Protein AF-A0A956QM75-F1 (afdb_monomer)

Nearest PDB structures (foldseek):
  4tuf-assembly1_A  TM=9.154E-01  e=6.114E-07  Xanthomonas campestris pv. campestris str. ATCC 33913
  8fc0-assembly7_G  TM=8.824E-01  e=4.506E-07  metagenome
  3vvg-assembly2_B  TM=8.804E-01  e=1.624E-06  Pyrococcus horikoshii OT3
  4u5k-assembly1_A  TM=7.017E-01  e=1.003E-02  Acetivibrio thermocellus ATCC 27405

Secondary structure (DSSP, 8-state):
--S---GGGGSS-HHHHHHHHHIIIIIHHHHTTS---EE-----S---TTSHHHHHHHHHHHHHHHHT-EE--S-S-TT-TTT--SB-TTSS-B-HHHHHHHHHHHGGG-PPPP----PPPPP-----------PPPPEEEEETTEEEEEEEEEE-SS-EEEEEEEEE-SSS----S------TT------SSS---

pLDDT: mean 81.71, std 18.48, range [35.0, 98.19]

Radius of gyration: 22.93 Å; Cα contacts (8 Å, |Δi|>4): 229; chains: 1; bounding box: 58×47×50 Å

Mean predicted aligned error: 15.91 Å

Structure (mmCIF, N/CA/C/O backbone):
data_AF-A0A956QM75-F1
#
_entry.id   AF-A0A956QM75-F1
#
loop_
_atom_site.group_PDB
_atom_site.id
_atom_site.type_symbol
_atom_site.label_atom_id
_atom_site.label_alt_id
_atom_site.label_comp_id
_atom_site.label_asym_id
_atom_site.label_entity_id
_atom_site.label_seq_id
_atom_site.pdbx_PDB_ins_code
_atom_site.Cartn_x
_atom_site.Cartn_y
_atom_site.Cartn_z
_atom_site.occupancy
_atom_site.B_iso_or_equiv
_atom_site.auth_seq_id
_atom_site.auth_comp_id
_atom_site.auth_asym_id
_atom_site.auth_atom_id
_atom_site.pdbx_PDB_model_num
ATOM 1 N N . PRO A 1 1 ? 5.944 5.510 -10.423 1.00 58.88 1 PRO A N 1
ATOM 2 C CA . PRO A 1 1 ? 4.811 4.670 -9.935 1.00 58.88 1 PRO A CA 1
ATOM 3 C C . PRO A 1 1 ? 3.492 5.406 -10.220 1.00 58.88 1 PRO A C 1
ATOM 5 O O . PRO A 1 1 ? 3.531 6.625 -10.370 1.00 58.88 1 PRO A O 1
ATOM 8 N N . GLY A 1 2 ? 2.362 4.702 -10.331 1.00 66.38 2 GLY A N 1
ATOM 9 C CA . GLY A 1 2 ? 1.110 5.275 -10.843 1.00 66.38 2 GLY A CA 1
ATOM 10 C C . GLY A 1 2 ? 0.408 6.254 -9.900 1.00 66.38 2 GLY A C 1
ATOM 11 O O . GLY A 1 2 ? -0.313 7.122 -10.377 1.00 66.38 2 GLY A O 1
ATOM 12 N N . VAL A 1 3 ? 0.671 6.172 -8.590 1.00 78.94 3 VAL A N 1
ATOM 13 C CA . VAL A 1 3 ? 0.067 7.060 -7.576 1.00 78.94 3 VAL A CA 1
ATOM 14 C C . VAL A 1 3 ? 0.768 8.416 -7.495 1.00 78.94 3 VAL A C 1
ATOM 16 O O . VAL A 1 3 ? 0.142 9.463 -7.638 1.00 78.94 3 VAL A O 1
ATOM 19 N N . PHE A 1 4 ? 2.084 8.417 -7.265 1.00 83.81 4 PHE A N 1
ATOM 20 C CA . PHE A 1 4 ? 2.867 9.650 -7.208 1.00 83.81 4 PHE A CA 1
ATOM 21 C C . PHE A 1 4 ? 4.322 9.403 -7.586 1.00 83.81 4 PHE A C 1
ATOM 23 O O . PHE A 1 4 ? 5.012 8.597 -6.955 1.00 83.81 4 PHE A O 1
ATOM 30 N N . ASP A 1 5 ? 4.804 10.118 -8.599 1.00 88.31 5 ASP A N 1
ATOM 31 C CA . ASP A 1 5 ? 6.168 9.953 -9.079 1.00 88.31 5 ASP A CA 1
ATOM 32 C C . ASP A 1 5 ? 7.190 10.560 -8.109 1.00 88.31 5 ASP A C 1
ATOM 34 O O . ASP A 1 5 ? 7.172 11.753 -7.814 1.00 88.31 5 ASP A O 1
ATOM 38 N N . GLN A 1 6 ? 8.089 9.720 -7.602 1.00 90.25 6 GLN A N 1
ATOM 39 C CA . GLN A 1 6 ? 9.145 10.113 -6.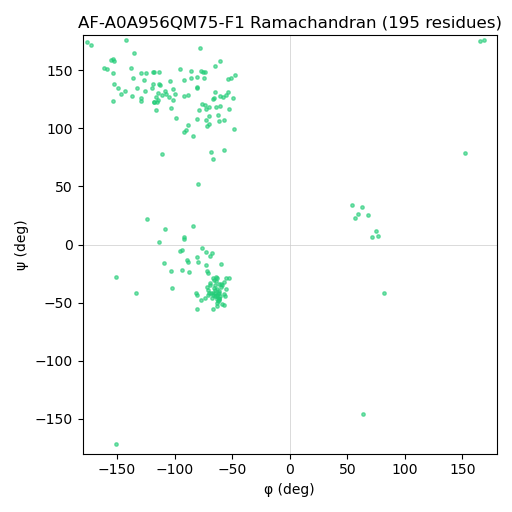669 1.00 90.25 6 GLN A CA 1
ATOM 40 C C . GLN A 1 6 ? 10.508 9.966 -7.335 1.00 90.25 6 GLN A C 1
ATOM 42 O O . GLN A 1 6 ? 10.739 9.053 -8.126 1.00 90.25 6 GLN A O 1
ATOM 47 N N . SER A 1 7 ? 11.458 10.814 -6.950 1.00 92.69 7 SER A N 1
ATOM 48 C CA . SER A 1 7 ? 12.797 10.832 -7.551 1.00 92.69 7 SER A CA 1
ATOM 49 C C . SER A 1 7 ? 13.531 9.489 -7.462 1.00 92.69 7 SER A C 1
ATOM 51 O O . SER A 1 7 ? 14.274 9.130 -8.372 1.00 92.69 7 SER A O 1
ATOM 53 N N . TRP A 1 8 ? 13.292 8.710 -6.404 1.00 89.50 8 TRP A N 1
ATOM 54 C CA . TRP A 1 8 ? 13.928 7.406 -6.198 1.00 89.50 8 TRP A CA 1
ATOM 55 C C . TRP A 1 8 ? 13.427 6.292 -7.126 1.00 89.50 8 TRP A C 1
ATOM 57 O O . TRP A 1 8 ? 14.010 5.216 -7.125 1.00 89.50 8 TRP A O 1
ATOM 67 N N . PHE A 1 9 ? 12.391 6.527 -7.936 1.00 92.19 9 PHE A N 1
ATOM 68 C CA . PHE A 1 9 ? 11.986 5.577 -8.978 1.00 92.19 9 PHE A CA 1
ATOM 69 C C . PHE A 1 9 ? 12.823 5.662 -10.255 1.00 92.19 9 PHE A C 1
ATOM 71 O O . PHE A 1 9 ? 12.721 4.794 -11.120 1.00 92.19 9 PHE A O 1
ATOM 78 N N . HIS A 1 10 ? 13.655 6.696 -10.363 1.00 90.62 10 HIS A N 1
ATOM 79 C CA . HIS A 1 10 ? 14.482 6.980 -11.534 1.00 90.62 10 HIS A CA 1
ATOM 80 C C . HIS A 1 10 ? 15.968 6.720 -11.271 1.00 90.62 10 HIS A C 1
ATOM 82 O O . HIS A 1 10 ? 16.826 7.161 -12.035 1.00 90.62 10 HIS A O 1
ATOM 88 N N . THR A 1 11 ? 16.297 6.033 -10.175 1.00 92.69 11 THR A N 1
ATOM 89 C CA . THR A 1 11 ? 17.675 5.628 -9.899 1.00 92.69 11 THR A CA 1
ATOM 90 C C . THR A 1 11 ? 18.092 4.479 -10.826 1.00 92.69 11 THR A C 1
ATOM 92 O O . THR A 1 11 ? 17.255 3.655 -11.203 1.00 92.69 11 THR A O 1
ATOM 95 N N . PRO A 1 12 ? 19.384 4.386 -11.205 1.00 90.31 12 PRO A N 1
ATOM 96 C CA . PRO A 1 12 ? 19.871 3.292 -12.048 1.00 90.31 12 PRO A CA 1
ATOM 97 C C . PRO A 1 12 ? 19.644 1.906 -11.432 1.00 90.31 12 PRO A C 1
ATOM 99 O O . PRO A 1 12 ? 19.367 0.952 -12.153 1.00 90.31 12 PRO A O 1
ATOM 102 N N . ASP A 1 13 ? 19.739 1.817 -10.103 1.00 94.25 13 ASP A N 1
ATOM 103 C CA . ASP A 1 13 ? 19.472 0.607 -9.329 1.00 94.25 13 ASP A CA 1
ATOM 104 C C . ASP A 1 13 ? 18.193 0.783 -8.503 1.00 94.25 13 ASP A C 1
ATOM 106 O O . ASP A 1 13 ? 18.215 1.099 -7.309 1.00 94.25 13 ASP A O 1
ATOM 110 N N . LEU A 1 14 ? 17.059 0.652 -9.192 1.00 91.06 14 LEU A N 1
ATOM 111 C CA . LEU A 1 14 ? 15.732 0.800 -8.600 1.00 91.06 14 LEU A CA 1
ATOM 112 C C . LEU A 1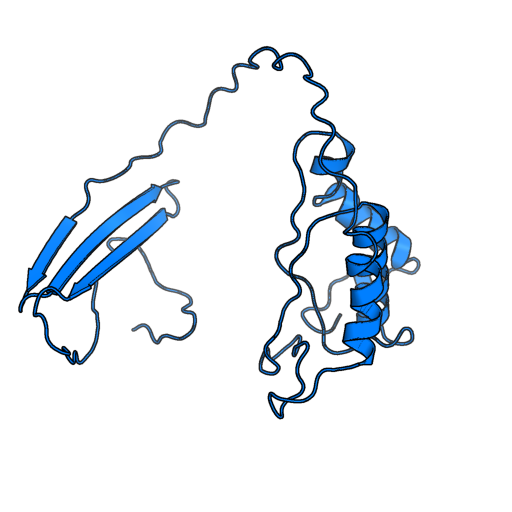 14 ? 15.518 -0.174 -7.434 1.00 91.06 14 LEU A C 1
ATOM 114 O O . LEU A 1 14 ? 14.963 0.212 -6.410 1.00 91.06 14 LEU A O 1
ATOM 118 N N . GLU A 1 15 ? 15.953 -1.423 -7.587 1.00 94.94 15 GLU A N 1
ATOM 119 C CA . GLU A 1 15 ? 15.708 -2.483 -6.610 1.00 94.94 15 GLU A CA 1
ATOM 120 C C . GLU A 1 15 ? 16.440 -2.210 -5.299 1.00 94.94 15 GLU A C 1
ATOM 122 O O . GLU A 1 15 ? 15.791 -2.079 -4.259 1.00 94.94 15 GLU A O 1
ATOM 127 N N . ALA A 1 16 ? 17.760 -2.008 -5.352 1.00 96.88 16 ALA A N 1
ATOM 128 C CA . ALA A 1 16 ? 18.534 -1.693 -4.155 1.00 96.88 16 ALA A CA 1
ATOM 129 C C . ALA A 1 16 ? 18.043 -0.399 -3.490 1.00 96.88 16 ALA A C 1
ATOM 131 O O . ALA A 1 16 ? 17.984 -0.305 -2.264 1.00 96.88 16 ALA A O 1
ATOM 132 N N . THR A 1 17 ? 17.634 0.590 -4.295 1.00 96.56 17 THR A N 1
ATOM 133 C CA . THR A 1 17 ? 17.080 1.848 -3.781 1.00 96.56 17 THR A CA 1
ATOM 134 C C . THR A 1 17 ? 15.778 1.623 -3.010 1.00 96.56 17 THR A C 1
ATOM 136 O O . THR A 1 17 ? 15.578 2.234 -1.963 1.00 96.56 17 THR A O 1
ATOM 139 N N . LEU A 1 18 ? 14.866 0.788 -3.510 1.00 96.44 18 LEU A N 1
ATOM 140 C CA . LEU A 1 18 ? 13.586 0.529 -2.847 1.00 96.44 18 LEU A CA 1
ATOM 141 C C . LEU A 1 18 ? 13.761 -0.294 -1.568 1.00 96.44 18 LEU A C 1
ATOM 143 O O . LEU A 1 18 ? 13.182 0.070 -0.544 1.00 96.44 18 LEU A O 1
ATOM 147 N N . LEU A 1 19 ? 14.602 -1.332 -1.609 1.00 97.38 19 LEU A N 1
ATOM 148 C CA . LEU A 1 19 ? 14.905 -2.171 -0.447 1.00 97.38 19 LEU A CA 1
ATOM 149 C C . LEU A 1 19 ? 15.494 -1.343 0.704 1.00 97.38 19 LEU A C 1
ATOM 151 O O . LEU A 1 19 ? 14.932 -1.346 1.798 1.00 97.38 19 LEU A O 1
ATOM 155 N N . ASP A 1 20 ? 16.526 -0.534 0.434 1.00 97.00 20 ASP A N 1
ATOM 156 C CA . ASP A 1 20 ? 17.147 0.352 1.434 1.00 97.00 20 ASP A CA 1
ATOM 157 C C . ASP A 1 20 ? 16.123 1.299 2.086 1.00 97.00 20 ASP A C 1
ATOM 159 O O . ASP A 1 20 ? 16.156 1.563 3.292 1.00 97.00 20 ASP A O 1
ATOM 163 N N . ARG A 1 21 ? 15.166 1.800 1.295 1.00 96.44 21 ARG A N 1
ATOM 164 C CA . ARG A 1 21 ? 14.115 2.693 1.790 1.00 96.44 21 ARG A CA 1
ATOM 165 C C . ARG A 1 21 ? 13.111 1.983 2.688 1.00 96.44 21 ARG A C 1
ATOM 167 O O . ARG A 1 21 ? 12.714 2.570 3.692 1.00 96.44 21 ARG A O 1
ATOM 174 N N . TRP A 1 22 ? 12.678 0.770 2.354 1.00 97.81 22 TRP A N 1
ATOM 175 C CA . TRP A 1 22 ? 11.739 0.020 3.197 1.00 97.81 22 TRP A CA 1
ATOM 176 C C . TRP A 1 22 ? 12.397 -0.470 4.486 1.00 97.81 22 TRP A C 1
ATOM 178 O O . TRP A 1 22 ? 11.790 -0.362 5.555 1.00 97.81 22 TRP A O 1
ATOM 188 N N . GLU A 1 23 ? 13.657 -0.906 4.406 1.00 96.50 23 GLU A N 1
ATOM 189 C CA . GLU A 1 23 ? 14.470 -1.298 5.561 1.00 96.50 23 GLU A CA 1
ATOM 190 C C . GLU A 1 23 ? 14.582 -0.158 6.577 1.00 96.50 23 GLU A C 1
ATOM 192 O O . GLU A 1 23 ? 14.214 -0.318 7.745 1.00 96.50 23 GLU A O 1
ATOM 197 N N . LYS A 1 24 ? 14.980 1.033 6.115 1.00 96.19 24 LYS A N 1
ATOM 198 C CA . LYS A 1 24 ? 15.063 2.239 6.956 1.00 96.19 24 LYS A CA 1
ATOM 199 C C . LYS A 1 24 ? 13.701 2.776 7.383 1.00 96.19 24 LYS A C 1
ATOM 201 O O . LYS A 1 24 ? 13.594 3.369 8.452 1.00 96.19 24 LYS A O 1
ATOM 206 N N . GLY A 1 25 ? 12.686 2.633 6.535 1.00 96.38 25 GLY A N 1
ATOM 207 C CA . GLY A 1 25 ? 11.371 3.228 6.745 1.00 96.38 25 GLY A CA 1
ATOM 208 C C . GLY A 1 25 ? 10.562 2.520 7.825 1.00 96.38 25 GLY A C 1
ATOM 209 O O . GLY A 1 25 ? 9.972 3.183 8.673 1.00 96.38 25 GLY A O 1
ATOM 210 N N . PHE A 1 26 ? 10.529 1.186 7.798 1.00 97.25 26 PHE A N 1
ATOM 211 C CA . PHE A 1 26 ? 9.715 0.420 8.744 1.00 97.25 26 PHE A CA 1
ATOM 212 C C . PHE A 1 26 ? 10.267 -0.968 9.079 1.00 97.25 26 PHE A C 1
ATOM 214 O O . PHE A 1 26 ? 10.001 -1.460 10.175 1.00 97.25 26 PHE A O 1
ATOM 221 N N . ALA A 1 27 ? 11.019 -1.617 8.182 1.00 96.50 27 ALA A N 1
ATOM 222 C CA . ALA A 1 27 ? 11.399 -3.019 8.377 1.00 96.50 27 ALA A CA 1
ATOM 223 C C . ALA A 1 27 ? 12.302 -3.216 9.601 1.00 96.50 27 ALA A C 1
ATOM 225 O O . ALA A 1 27 ? 12.179 -4.227 10.294 1.00 96.50 27 ALA A O 1
ATOM 226 N N . TYR A 1 28 ? 13.127 -2.212 9.926 1.00 96.31 28 TYR A N 1
ATOM 227 C CA . TYR A 1 28 ? 13.982 -2.222 11.113 1.00 96.31 28 TYR A CA 1
ATOM 228 C C . TYR A 1 28 ? 13.215 -2.525 12.412 1.00 96.31 28 TYR A C 1
ATOM 230 O O . TYR A 1 28 ? 13.796 -3.094 13.334 1.00 96.31 28 TYR A O 1
ATOM 238 N N . LEU A 1 29 ? 11.920 -2.182 12.493 1.00 95.25 29 LEU A N 1
ATOM 239 C CA . LEU A 1 29 ? 11.082 -2.475 13.658 1.00 95.25 29 LEU A CA 1
ATOM 240 C C . LEU A 1 29 ? 10.978 -3.980 13.906 1.00 95.25 29 LEU A C 1
ATOM 242 O O . LEU A 1 29 ? 11.153 -4.427 15.039 1.00 95.25 29 LEU A O 1
ATOM 246 N N . SER A 1 30 ? 10.736 -4.760 12.853 1.00 95.31 30 SER A N 1
ATOM 247 C CA . SER A 1 30 ? 10.641 -6.214 12.968 1.00 95.31 30 SER A CA 1
ATOM 248 C C . SER A 1 30 ? 12.021 -6.867 12.989 1.00 95.31 30 SER A C 1
ATOM 250 O O . SER A 1 30 ? 12.252 -7.766 13.793 1.00 95.31 30 SER A O 1
ATOM 252 N N . GLU A 1 31 ? 12.958 -6.409 12.155 1.00 92.50 31 GLU A N 1
ATOM 253 C CA . GLU A 1 31 ? 14.299 -7.006 12.029 1.00 92.50 31 GLU A CA 1
ATOM 254 C C . GLU A 1 31 ? 15.144 -6.854 13.302 1.00 92.50 31 GLU A C 1
ATOM 256 O O . GLU A 1 31 ? 15.947 -7.727 13.625 1.00 92.50 31 GLU A O 1
ATOM 261 N N . GLN A 1 32 ? 14.935 -5.778 14.066 1.00 94.88 32 GLN A N 1
ATOM 262 C CA . GLN A 1 32 ? 15.587 -5.563 15.363 1.00 94.88 32 GLN A CA 1
ATOM 263 C C . GLN A 1 32 ? 14.760 -6.096 16.547 1.00 94.88 32 GLN A C 1
ATOM 265 O O . GLN A 1 32 ? 15.141 -5.895 17.699 1.00 94.88 32 GLN A O 1
ATOM 270 N N . GLY A 1 33 ? 13.628 -6.763 16.290 1.00 93.19 33 GLY A N 1
ATOM 271 C CA . GLY A 1 33 ? 12.766 -7.335 17.327 1.00 93.19 33 GLY A CA 1
ATOM 272 C C . GLY A 1 33 ? 12.052 -6.301 18.206 1.00 93.19 33 GLY A C 1
ATOM 273 O O . GLY A 1 33 ? 11.721 -6.604 19.351 1.00 93.19 33 GLY A O 1
ATOM 274 N N . LEU A 1 34 ? 11.827 -5.083 17.700 1.00 94.62 34 LEU A N 1
ATOM 275 C CA . LEU A 1 34 ? 11.169 -3.996 18.432 1.00 94.62 34 LEU A CA 1
ATOM 276 C C . LEU A 1 34 ? 9.643 -4.144 18.422 1.00 94.62 34 LEU A C 1
ATOM 278 O O . LEU A 1 34 ? 8.999 -3.939 19.450 1.00 94.62 34 LEU A O 1
ATOM 282 N N . ALA A 1 35 ? 9.063 -4.478 17.266 1.00 94.81 35 ALA A N 1
ATOM 283 C CA . ALA A 1 35 ? 7.625 -4.671 17.091 1.00 94.81 35 ALA A CA 1
ATOM 284 C C . ALA A 1 35 ? 7.313 -5.473 15.813 1.00 94.81 35 ALA A C 1
ATOM 286 O O . ALA A 1 35 ? 8.067 -5.385 14.843 1.00 94.81 35 ALA A O 1
ATOM 287 N N . PRO A 1 36 ? 6.188 -6.213 15.765 1.00 94.56 36 PRO A N 1
ATOM 288 C CA . PRO A 1 36 ? 5.688 -6.770 14.512 1.00 94.56 36 PRO A CA 1
ATOM 289 C C . PRO A 1 36 ? 5.258 -5.656 13.545 1.00 94.56 36 PRO A C 1
ATOM 291 O O . PRO A 1 36 ? 4.842 -4.575 13.966 1.00 94.56 36 PRO A O 1
ATOM 294 N N . VAL A 1 37 ? 5.311 -5.946 12.245 1.00 96.56 37 VAL A N 1
ATOM 295 C CA . VAL A 1 37 ? 4.926 -5.014 11.176 1.00 96.56 37 VAL A CA 1
ATOM 296 C C . VAL A 1 37 ? 3.643 -5.482 10.486 1.00 96.56 37 VAL A C 1
ATOM 298 O O . VAL A 1 37 ? 3.550 -6.621 10.023 1.00 96.56 37 VAL A O 1
ATOM 301 N N . LEU A 1 38 ? 2.680 -4.560 10.383 1.00 97.50 38 LEU A N 1
ATOM 302 C CA . LEU A 1 38 ? 1.527 -4.628 9.485 1.00 97.50 38 LEU A CA 1
ATOM 303 C C . LEU A 1 38 ? 1.628 -3.472 8.485 1.00 97.50 38 LEU A C 1
ATOM 305 O O . LEU A 1 38 ? 1.536 -2.309 8.877 1.00 97.50 38 LEU A O 1
ATOM 309 N N . VAL A 1 39 ? 1.786 -3.780 7.199 1.00 98.19 39 VAL A N 1
ATOM 310 C CA . VAL A 1 39 ? 1.695 -2.772 6.137 1.00 98.19 39 VAL A CA 1
ATOM 311 C C . VAL A 1 39 ? 0.225 -2.511 5.828 1.00 98.19 39 VAL A C 1
ATOM 313 O O . VAL A 1 39 ? -0.452 -3.364 5.259 1.00 98.19 39 VAL A O 1
ATOM 316 N N . GLY A 1 40 ? -0.265 -1.337 6.229 1.00 97.75 40 GLY A N 1
ATOM 317 C CA . GLY A 1 40 ? -1.684 -0.989 6.127 1.00 97.75 40 GLY A CA 1
ATOM 318 C C . GLY A 1 40 ? -2.184 -0.783 4.696 1.00 97.75 40 GLY A C 1
ATOM 319 O O . GLY A 1 40 ? -3.322 -1.129 4.396 1.00 97.75 40 GLY A O 1
ATOM 320 N N . GLU A 1 41 ? -1.354 -0.248 3.803 1.00 97.06 41 GLU A N 1
ATOM 321 C CA . GLU A 1 41 ? -1.758 0.017 2.422 1.00 97.06 41 GLU A CA 1
ATOM 322 C C . GLU A 1 41 ? -0.576 -0.106 1.465 1.00 97.06 41 GLU A C 1
ATOM 324 O O . GLU A 1 41 ? 0.510 0.424 1.705 1.00 97.06 41 GLU A O 1
ATOM 329 N N . PHE A 1 42 ? -0.817 -0.786 0.350 1.00 97.06 42 PHE A N 1
ATOM 330 C CA . PHE A 1 42 ? -0.004 -0.726 -0.858 1.00 97.06 42 PHE A CA 1
ATOM 331 C C . PHE A 1 42 ? -0.849 -1.182 -2.048 1.00 97.06 42 PHE A C 1
ATOM 333 O O . PHE A 1 42 ? -1.746 -2.009 -1.884 1.00 97.06 42 PHE A O 1
ATOM 340 N N . GLY A 1 43 ? -0.557 -0.670 -3.239 1.00 96.50 43 GLY A N 1
ATOM 341 C CA . GLY A 1 43 ? -1.211 -1.114 -4.463 1.00 96.50 43 GLY A CA 1
ATOM 342 C C . GLY A 1 43 ? -0.922 -0.215 -5.657 1.00 96.50 43 GLY A C 1
ATOM 343 O O . GLY A 1 43 ? -0.249 0.809 -5.539 1.00 96.50 43 GLY A O 1
ATOM 344 N N . GLY A 1 44 ? -1.430 -0.629 -6.812 1.00 95.88 44 GLY A N 1
ATOM 345 C CA . GLY A 1 44 ? -1.293 0.063 -8.089 1.00 95.88 44 GLY A CA 1
ATOM 346 C C . GLY A 1 44 ? -2.152 -0.591 -9.171 1.00 95.88 44 GLY A C 1
ATOM 347 O O . GLY A 1 44 ? -2.727 -1.670 -8.959 1.00 95.88 44 GLY A O 1
ATOM 348 N N . ARG A 1 45 ? -2.239 0.053 -10.338 1.00 95.00 45 ARG A N 1
ATOM 349 C CA . ARG A 1 45 ? -3.026 -0.443 -11.475 1.00 95.00 45 ARG A CA 1
ATOM 350 C C . ARG A 1 45 ? -2.311 -1.574 -12.191 1.00 95.00 45 ARG A C 1
ATOM 352 O O . ARG A 1 45 ? -2.915 -2.617 -12.422 1.00 95.00 45 ARG A O 1
ATOM 359 N N . GLU A 1 46 ? -1.031 -1.373 -12.471 1.00 94.00 46 GLU A N 1
ATOM 360 C CA . GLU A 1 46 ? -0.224 -2.240 -13.319 1.00 94.00 46 GLU A CA 1
ATOM 361 C C . GLU A 1 46 ? 0.640 -3.188 -12.485 1.00 94.00 46 GLU A C 1
ATOM 363 O O . GLU A 1 46 ? 1.378 -2.763 -11.592 1.00 94.00 46 GLU A O 1
ATOM 368 N N . VAL A 1 47 ? 0.588 -4.483 -12.804 1.00 96.12 47 VAL A N 1
ATOM 369 C CA . VAL A 1 47 ? 1.430 -5.525 -12.181 1.00 96.12 47 VAL A CA 1
ATOM 370 C C . VAL A 1 47 ? 2.431 -6.151 -13.160 1.00 96.12 47 VAL A C 1
ATOM 372 O O . VAL A 1 47 ? 3.195 -7.037 -12.780 1.00 96.12 47 VAL A O 1
ATOM 375 N N . GLY A 1 48 ? 2.469 -5.674 -14.410 1.00 96.00 48 GLY A N 1
ATOM 376 C CA . GLY A 1 48 ? 3.405 -6.134 -15.438 1.00 96.00 48 GLY A CA 1
ATOM 377 C C . GLY A 1 48 ? 4.861 -5.814 -15.091 1.00 96.00 48 GLY A C 1
ATOM 378 O O . GLY A 1 48 ? 5.193 -4.680 -14.733 1.00 96.00 48 GLY A O 1
ATOM 379 N N . THR A 1 49 ? 5.749 -6.803 -15.211 1.00 93.00 49 THR A N 1
ATOM 380 C CA . THR A 1 49 ? 7.179 -6.696 -14.851 1.00 93.00 49 THR A CA 1
ATOM 381 C C . THR A 1 49 ? 7.993 -5.789 -15.779 1.00 93.00 49 THR A C 1
ATOM 383 O O . THR A 1 49 ? 9.151 -5.491 -15.501 1.00 93.00 49 THR A O 1
ATOM 386 N N . ASP A 1 50 ? 7.415 -5.365 -16.896 1.00 93.94 50 ASP A N 1
ATOM 387 C CA . ASP A 1 50 ? 7.960 -4.403 -17.853 1.00 93.94 50 ASP A CA 1
ATOM 388 C C . ASP A 1 50 ? 7.596 -2.947 -17.513 1.00 93.94 50 ASP A C 1
ATOM 390 O O . ASP A 1 50 ? 8.217 -2.016 -18.028 1.00 93.94 50 ASP A O 1
ATOM 394 N N . THR A 1 51 ? 6.646 -2.730 -16.600 1.00 93.81 51 THR A N 1
ATOM 395 C CA . THR A 1 51 ? 6.249 -1.394 -16.138 1.00 93.81 51 THR A CA 1
ATOM 396 C C . THR A 1 51 ? 6.971 -1.000 -14.849 1.00 93.81 51 THR A C 1
ATOM 398 O O . THR A 1 51 ? 7.312 -1.838 -14.014 1.00 93.81 51 THR A O 1
ATOM 401 N N . LEU A 1 52 ? 7.185 0.303 -14.639 1.00 93.81 52 LEU A N 1
ATOM 402 C CA . LEU A 1 52 ? 7.787 0.810 -13.400 1.00 93.81 52 LEU A CA 1
ATOM 403 C C . LEU A 1 52 ? 6.930 0.489 -12.163 1.00 93.81 52 LEU A C 1
ATOM 405 O O . LEU A 1 52 ? 7.468 0.112 -11.124 1.00 93.81 52 LEU A O 1
ATOM 409 N N . GLU A 1 53 ? 5.607 0.643 -12.268 1.00 95.00 53 GLU A N 1
ATOM 410 C CA . GLU A 1 53 ? 4.680 0.331 -11.175 1.00 95.00 53 GLU A CA 1
ATOM 411 C C . GLU A 1 53 ? 4.636 -1.170 -10.884 1.00 95.00 53 GLU A C 1
ATOM 413 O O . GLU A 1 53 ? 4.788 -1.560 -9.729 1.00 95.00 53 GLU A O 1
ATOM 418 N N . GLY A 1 54 ? 4.529 -2.016 -11.910 1.00 95.88 54 GLY A N 1
ATOM 419 C CA . GLY A 1 54 ? 4.502 -3.460 -11.714 1.00 95.88 54 GLY A CA 1
ATOM 420 C C . GLY A 1 54 ? 5.814 -4.008 -11.158 1.00 95.88 54 GLY A C 1
ATOM 421 O O . GLY A 1 54 ? 5.779 -4.863 -10.276 1.00 95.88 54 GLY A O 1
ATOM 422 N N . ARG A 1 55 ? 6.974 -3.475 -11.567 1.00 95.25 55 ARG A N 1
ATOM 423 C CA . ARG A 1 55 ? 8.268 -3.813 -10.941 1.00 95.25 55 ARG A CA 1
ATOM 424 C C . ARG A 1 55 ? 8.303 -3.454 -9.457 1.00 95.25 55 ARG A C 1
ATOM 426 O O . ARG A 1 55 ? 8.752 -4.267 -8.657 1.00 95.25 55 ARG A O 1
ATOM 433 N N . TRP A 1 56 ? 7.808 -2.271 -9.089 1.00 96.50 56 TRP A N 1
ATOM 434 C CA . TRP A 1 56 ? 7.697 -1.864 -7.687 1.00 96.50 56 TRP A CA 1
ATOM 435 C C . TRP A 1 56 ? 6.761 -2.789 -6.896 1.00 96.50 56 TRP A C 1
ATOM 437 O O . TRP A 1 56 ? 7.156 -3.270 -5.837 1.00 96.50 56 TRP A O 1
ATOM 447 N N . GLN A 1 57 ? 5.562 -3.079 -7.419 1.00 97.31 57 GLN A N 1
ATOM 448 C CA . GLN A 1 57 ? 4.586 -3.940 -6.742 1.00 97.31 57 GLN A CA 1
ATOM 449 C C . GLN A 1 57 ? 5.124 -5.356 -6.536 1.00 97.31 57 GLN A C 1
ATOM 451 O O . GLN A 1 57 ? 5.038 -5.885 -5.431 1.00 97.31 57 GLN A O 1
ATOM 456 N N . ASN A 1 58 ? 5.718 -5.955 -7.572 1.00 97.56 58 ASN A N 1
ATOM 457 C CA . ASN A 1 58 ? 6.268 -7.305 -7.473 1.00 97.56 58 ASN A CA 1
ATOM 458 C C . ASN A 1 58 ? 7.406 -7.375 -6.452 1.00 97.56 58 ASN A C 1
ATOM 460 O O . ASN A 1 58 ? 7.369 -8.243 -5.585 1.00 97.56 58 ASN A O 1
ATOM 464 N N . LEU A 1 59 ? 8.352 -6.431 -6.503 1.00 97.50 59 LEU A N 1
ATOM 465 C CA . LEU A 1 59 ? 9.455 -6.380 -5.546 1.00 97.50 59 LEU A CA 1
ATOM 466 C C . LEU A 1 59 ? 8.952 -6.191 -4.109 1.00 97.50 59 LEU A C 1
ATOM 468 O O . LEU A 1 59 ? 9.468 -6.812 -3.185 1.00 97.50 59 LEU A O 1
ATOM 472 N N . PHE A 1 60 ? 7.936 -5.348 -3.909 1.00 97.69 60 PHE A N 1
ATOM 473 C CA . PHE A 1 60 ? 7.386 -5.121 -2.577 1.00 97.69 60 PHE A CA 1
ATOM 474 C C . PHE A 1 60 ? 6.660 -6.358 -2.040 1.00 97.69 60 PHE A C 1
ATOM 476 O O . PHE A 1 60 ? 6.847 -6.721 -0.885 1.00 97.69 60 PHE A O 1
ATOM 483 N N . VAL A 1 61 ? 5.881 -7.049 -2.874 1.00 97.94 61 VAL A N 1
ATOM 484 C CA . VAL A 1 61 ? 5.221 -8.304 -2.486 1.00 97.94 61 VAL A CA 1
ATOM 485 C C . VAL A 1 61 ? 6.242 -9.383 -2.124 1.00 97.94 61 VAL A C 1
ATOM 487 O O . VAL A 1 61 ? 6.060 -10.061 -1.114 1.00 97.94 61 VAL A O 1
ATOM 490 N N . ASP A 1 62 ? 7.328 -9.504 -2.888 1.00 97.31 62 ASP A N 1
ATOM 491 C CA . ASP A 1 62 ? 8.406 -10.453 -2.590 1.00 97.31 62 ASP A CA 1
ATOM 492 C C . ASP A 1 62 ? 9.089 -10.102 -1.261 1.00 97.31 62 ASP A C 1
ATOM 494 O O . ASP A 1 62 ? 9.233 -10.959 -0.391 1.00 97.31 62 ASP A O 1
ATOM 498 N N . PHE A 1 63 ? 9.380 -8.818 -1.035 1.00 97.38 63 PHE A N 1
ATOM 499 C CA . PHE A 1 63 ? 9.927 -8.317 0.227 1.00 97.38 63 PHE A CA 1
ATOM 500 C C . PHE A 1 63 ? 9.048 -8.662 1.442 1.00 97.38 63 PHE A C 1
ATOM 502 O O . PHE A 1 63 ? 9.566 -9.086 2.480 1.00 97.38 63 PHE A O 1
ATOM 509 N N . LEU A 1 64 ? 7.723 -8.493 1.325 1.00 97.31 64 LEU A N 1
ATOM 510 C CA . LEU A 1 64 ? 6.765 -8.841 2.382 1.00 97.31 64 LEU A CA 1
ATOM 511 C C . LEU A 1 64 ? 6.714 -10.353 2.622 1.00 97.31 64 LEU A C 1
ATOM 513 O O . LEU A 1 64 ? 6.702 -10.784 3.777 1.00 97.31 64 LEU A O 1
ATOM 517 N N . ALA A 1 65 ? 6.695 -11.144 1.546 1.00 95.81 65 ALA A N 1
ATOM 518 C CA . ALA A 1 65 ? 6.646 -12.599 1.605 1.00 95.81 65 ALA A CA 1
ATOM 519 C C . ALA A 1 65 ? 7.896 -13.171 2.286 1.00 95.81 65 ALA A C 1
ATOM 521 O O . ALA A 1 65 ? 7.779 -13.939 3.236 1.00 95.81 65 ALA A O 1
ATOM 522 N N . GLU A 1 66 ? 9.089 -12.750 1.861 1.00 94.69 66 GLU A N 1
ATOM 523 C CA . GLU A 1 66 ? 10.370 -13.223 2.400 1.00 94.69 66 GLU A CA 1
ATOM 524 C C . GLU A 1 66 ? 10.529 -12.953 3.899 1.00 94.69 66 GLU A C 1
ATOM 526 O O . GLU A 1 66 ? 11.131 -13.752 4.617 1.00 94.69 66 GLU A O 1
ATOM 531 N N . ARG A 1 67 ? 9.982 -11.832 4.382 1.00 93.06 67 ARG A N 1
ATOM 532 C CA . ARG A 1 67 ? 10.081 -11.413 5.788 1.00 93.06 67 ARG A CA 1
ATOM 533 C C . ARG A 1 67 ? 8.883 -11.836 6.639 1.00 93.06 67 ARG A C 1
ATOM 535 O O . ARG A 1 67 ? 8.902 -11.636 7.852 1.00 93.06 67 ARG A O 1
ATOM 542 N N . GLY A 1 68 ? 7.850 -12.423 6.033 1.00 92.50 68 GLY A N 1
ATOM 543 C CA . GLY A 1 68 ? 6.631 -12.836 6.730 1.00 92.50 68 GLY A CA 1
ATOM 544 C C . GLY A 1 68 ? 5.855 -11.666 7.344 1.00 92.50 68 GLY A C 1
ATOM 545 O O . GLY A 1 68 ? 5.250 -11.816 8.407 1.00 92.50 68 GLY A O 1
ATOM 546 N N . TYR A 1 69 ? 5.895 -10.487 6.717 1.00 95.19 69 TYR A N 1
ATOM 547 C CA . TYR A 1 69 ? 5.172 -9.315 7.211 1.00 95.19 69 TYR A CA 1
ATOM 548 C C . TYR A 1 69 ? 3.673 -9.432 6.952 1.00 95.19 69 TYR A C 1
ATOM 550 O O . TYR A 1 69 ? 3.237 -9.939 5.921 1.00 95.19 69 TYR A O 1
ATOM 558 N N . SER A 1 70 ? 2.871 -8.939 7.899 1.00 96.31 70 SER A N 1
ATOM 559 C CA . SER A 1 70 ? 1.425 -8.822 7.704 1.00 96.31 70 SER A CA 1
ATOM 560 C C . SER A 1 70 ? 1.125 -7.637 6.790 1.00 96.31 70 SER A C 1
ATOM 562 O O . SER A 1 70 ? 1.844 -6.635 6.812 1.00 96.31 70 SER A O 1
ATOM 564 N N . TRP A 1 71 ? 0.052 -7.715 6.005 1.00 97.69 71 TRP A N 1
ATOM 565 C CA . TRP A 1 71 ? -0.305 -6.646 5.075 1.00 97.69 71 TRP A CA 1
ATOM 566 C C . TRP A 1 71 ? -1.794 -6.613 4.734 1.00 97.69 71 TRP A C 1
ATOM 568 O O . TRP A 1 71 ? -2.500 -7.616 4.844 1.00 97.69 71 TRP A O 1
ATOM 578 N N . THR A 1 72 ? -2.248 -5.452 4.269 1.00 97.88 72 THR A N 1
ATOM 579 C CA . THR A 1 72 ? -3.560 -5.240 3.651 1.00 97.88 72 THR A CA 1
ATOM 580 C C . THR A 1 72 ? -3.383 -4.522 2.314 1.00 97.88 72 THR A C 1
ATOM 582 O O . THR A 1 72 ? -2.725 -3.487 2.229 1.00 97.88 72 THR A O 1
ATOM 585 N N . TYR A 1 73 ? -3.931 -5.105 1.244 1.00 98.06 73 TYR A N 1
ATOM 586 C CA . TYR A 1 73 ? -3.813 -4.544 -0.102 1.00 98.06 73 TYR A CA 1
ATOM 587 C C . TYR A 1 73 ? -4.824 -3.419 -0.313 1.00 98.06 73 TYR A C 1
ATOM 589 O O . TYR A 1 73 ? -6.006 -3.564 0.010 1.00 98.06 73 TYR A O 1
ATOM 597 N N . TRP A 1 74 ? -4.362 -2.326 -0.912 1.00 97.56 74 TRP A N 1
ATOM 598 C CA . TRP A 1 74 ? -5.202 -1.232 -1.366 1.00 97.56 74 TRP A CA 1
ATOM 599 C C . TRP A 1 74 ? -5.474 -1.375 -2.876 1.00 97.56 74 TRP A C 1
ATOM 601 O O . TRP A 1 74 ? -4.593 -1.194 -3.708 1.00 97.56 74 TRP A O 1
ATOM 611 N N . SER A 1 75 ? -6.686 -1.711 -3.303 1.00 97.56 75 SER A N 1
ATOM 612 C CA . SER A 1 75 ? -7.871 -1.994 -2.492 1.00 97.56 75 SER A CA 1
ATOM 613 C C . SER A 1 75 ? -8.691 -3.128 -3.092 1.00 97.56 75 SER A C 1
ATOM 615 O O . SER A 1 75 ? -8.392 -3.632 -4.174 1.00 97.56 75 SER A O 1
ATOM 617 N N . TRP A 1 76 ? -9.750 -3.541 -2.403 1.00 97.38 76 TRP A N 1
ATOM 618 C CA . TRP A 1 76 ? -10.758 -4.407 -3.011 1.00 97.38 76 TRP A CA 1
ATOM 619 C C . TRP A 1 76 ? -11.491 -3.696 -4.161 1.00 97.38 76 TRP A C 1
ATOM 621 O O . TRP A 1 76 ? -11.766 -4.294 -5.202 1.00 97.38 76 TRP A O 1
ATOM 631 N N . ASN A 1 77 ? -11.776 -2.408 -3.977 1.00 97.75 77 ASN A N 1
ATOM 632 C CA . ASN A 1 77 ? -12.678 -1.627 -4.805 1.00 97.75 77 ASN A CA 1
ATOM 633 C C . ASN A 1 77 ? -11.994 -1.154 -6.104 1.00 97.75 77 ASN A C 1
ATOM 635 O O . ASN A 1 77 ? -10.902 -0.594 -6.050 1.00 97.75 77 ASN A O 1
ATOM 639 N N . PRO A 1 78 ? -12.645 -1.265 -7.274 1.00 96.06 78 PRO A N 1
ATOM 640 C CA . PRO A 1 78 ? -12.063 -0.813 -8.541 1.00 96.06 78 PRO A CA 1
ATOM 641 C C . PRO A 1 78 ? -11.972 0.716 -8.654 1.00 96.06 78 PRO A C 1
ATOM 643 O O . PRO A 1 78 ? -11.141 1.250 -9.382 1.00 96.06 78 PRO A O 1
ATOM 646 N N . ASN A 1 79 ? -12.816 1.451 -7.926 1.00 96.44 79 ASN A N 1
ATOM 647 C CA . ASN A 1 79 ? -12.984 2.894 -8.089 1.00 96.44 79 ASN A CA 1
ATOM 648 C C . ASN A 1 79 ? -11.958 3.752 -7.326 1.00 96.44 79 ASN A C 1
ATOM 650 O O . ASN A 1 79 ? -12.180 4.952 -7.164 1.00 96.44 79 ASN A O 1
ATOM 654 N N . SER A 1 80 ? -10.839 3.180 -6.870 1.00 94.50 80 SER A N 1
ATOM 655 C CA . SER A 1 80 ? -9.698 3.992 -6.443 1.00 94.50 80 SER A CA 1
ATOM 656 C C . SER A 1 80 ? -9.021 4.594 -7.681 1.00 94.50 80 SER A C 1
ATOM 658 O O . SER A 1 80 ? -8.547 3.895 -8.582 1.00 94.50 80 SER A O 1
ATOM 660 N N . SER A 1 81 ? -9.039 5.922 -7.777 1.00 89.44 81 SER A N 1
ATOM 661 C CA . SER A 1 81 ? -8.722 6.644 -9.014 1.00 89.44 81 SER A CA 1
ATOM 662 C C . SER A 1 81 ? -7.286 6.472 -9.501 1.00 89.44 81 SER A C 1
ATOM 664 O O . SER A 1 81 ? -7.051 6.541 -10.700 1.00 89.44 81 SER A O 1
ATOM 666 N N . ASP A 1 82 ? -6.340 6.227 -8.602 1.00 90.31 82 ASP A N 1
ATOM 667 C CA . ASP A 1 82 ? -4.907 6.097 -8.881 1.00 90.31 82 ASP A CA 1
ATOM 668 C C . ASP A 1 82 ? -4.442 4.635 -8.891 1.00 90.31 82 ASP A C 1
ATOM 670 O O . ASP A 1 82 ? -3.695 4.243 -9.781 1.00 90.31 82 ASP A O 1
ATOM 674 N N . THR A 1 83 ? -4.971 3.794 -8.005 1.00 95.12 83 THR A N 1
ATOM 675 C CA . THR A 1 83 ? -4.538 2.394 -7.832 1.00 95.12 83 THR A CA 1
ATOM 676 C C . THR A 1 83 ? -5.472 1.352 -8.453 1.00 95.12 83 THR A C 1
ATOM 678 O O . THR A 1 83 ? -5.050 0.235 -8.758 1.00 95.12 83 THR A O 1
ATOM 681 N N . GLY A 1 84 ? -6.744 1.689 -8.661 1.00 95.75 84 GLY A N 1
ATOM 682 C CA . GLY A 1 84 ? -7.778 0.703 -8.965 1.00 95.75 84 GLY A CA 1
ATOM 683 C C . GLY A 1 84 ? -7.985 -0.267 -7.795 1.00 95.75 84 GLY A C 1
ATOM 684 O O . GLY A 1 84 ? -7.835 0.098 -6.629 1.00 95.75 84 GLY A O 1
ATOM 685 N N . GLY A 1 85 ? -8.303 -1.525 -8.097 1.00 96.56 85 GLY A N 1
ATOM 686 C CA . GLY A 1 85 ? -8.484 -2.546 -7.068 1.00 96.56 85 GLY A CA 1
ATOM 687 C C . GLY A 1 85 ? -8.159 -3.959 -7.528 1.00 96.56 85 GLY A C 1
ATOM 688 O O . GLY A 1 85 ? -7.605 -4.171 -8.610 1.00 96.56 85 GLY A O 1
ATOM 689 N N . ILE A 1 86 ? -8.478 -4.925 -6.668 1.00 98.00 86 ILE A N 1
ATOM 690 C CA . ILE A 1 86 ? -8.511 -6.356 -6.995 1.00 98.00 86 ILE A CA 1
ATOM 691 C C . ILE A 1 86 ? -9.633 -6.639 -7.988 1.00 98.00 86 ILE A C 1
ATOM 693 O O . ILE A 1 86 ? -9.435 -7.398 -8.935 1.00 98.00 86 ILE A O 1
ATOM 697 N N . LEU A 1 87 ? -10.798 -6.025 -7.782 1.00 97.81 87 LEU A N 1
ATOM 698 C CA . LEU A 1 87 ? -11.890 -6.090 -8.740 1.00 97.81 87 LEU A CA 1
ATOM 699 C C . LEU A 1 87 ? -11.630 -5.163 -9.929 1.00 97.81 87 LEU A C 1
ATOM 701 O O . LEU A 1 87 ? -11.018 -4.106 -9.789 1.00 97.81 87 LEU A O 1
ATOM 705 N N . ALA A 1 88 ? -12.150 -5.568 -11.080 1.00 96.19 88 ALA A N 1
ATOM 706 C CA . ALA A 1 88 ? -12.328 -4.746 -12.261 1.00 96.19 88 ALA A CA 1
ATOM 707 C C . ALA A 1 88 ? -13.557 -3.831 -12.109 1.00 96.19 88 ALA A C 1
ATOM 709 O O . ALA A 1 88 ? -14.392 -4.011 -11.215 1.00 96.19 88 ALA A O 1
ATOM 710 N N . ASP A 1 89 ? -13.702 -2.872 -13.025 1.00 95.88 89 ASP A N 1
ATOM 711 C CA . ASP A 1 89 ? -14.751 -1.837 -12.996 1.00 95.88 89 ASP A CA 1
ATOM 712 C C . ASP A 1 89 ? -16.191 -2.384 -13.028 1.00 95.88 89 ASP A C 1
ATOM 714 O O . ASP A 1 89 ? -17.136 -1.679 -12.674 1.00 95.88 89 ASP A O 1
ATOM 718 N N . ASP A 1 90 ? -16.383 -3.649 -13.412 1.00 96.81 90 ASP A N 1
ATOM 719 C CA . ASP A 1 90 ? -17.683 -4.326 -13.380 1.00 96.81 90 ASP A CA 1
ATOM 720 C C . ASP A 1 90 ? -18.127 -4.767 -11.968 1.00 96.81 90 ASP A C 1
ATOM 722 O O . ASP A 1 90 ? -19.237 -5.295 -11.820 1.00 96.81 90 ASP A O 1
ATOM 726 N N . TRP A 1 91 ? -17.273 -4.552 -10.953 1.00 96.75 91 TRP A N 1
ATOM 727 C CA . TRP A 1 91 ? -17.443 -4.947 -9.548 1.00 96.75 91 TRP A CA 1
ATOM 728 C C . TRP A 1 91 ? -17.682 -6.448 -9.334 1.00 96.75 91 TRP A C 1
ATOM 730 O O . TRP A 1 91 ? -18.252 -6.860 -8.321 1.00 96.75 91 TRP A O 1
ATOM 740 N N . ARG A 1 92 ? -17.273 -7.284 -10.291 1.00 96.00 92 ARG A N 1
ATOM 741 C CA . ARG A 1 92 ? -17.494 -8.737 -10.265 1.00 96.00 92 ARG A CA 1
ATOM 742 C C . ARG A 1 92 ? -16.242 -9.526 -10.605 1.00 96.00 92 ARG A C 1
ATOM 744 O O . ARG A 1 92 ? -15.985 -10.549 -9.978 1.00 96.00 92 ARG A O 1
ATOM 751 N N . THR A 1 93 ? -15.494 -9.078 -11.600 1.00 97.81 93 THR A N 1
ATOM 752 C CA . THR A 1 93 ? -14.343 -9.798 -12.134 1.00 97.81 93 THR A CA 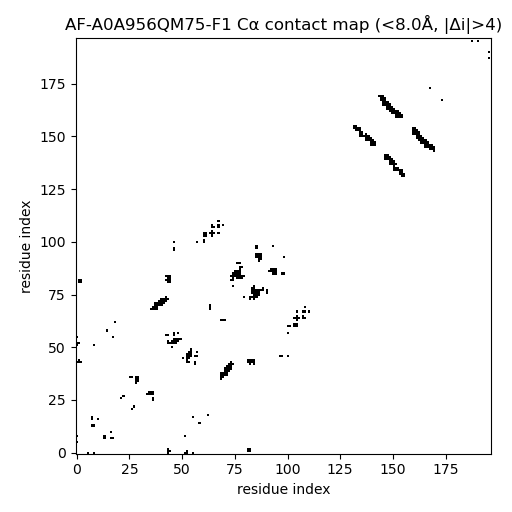1
ATOM 753 C C . THR A 1 93 ? -13.093 -9.410 -11.359 1.00 97.81 93 THR A C 1
ATOM 755 O O . THR A 1 93 ? -12.809 -8.229 -11.216 1.00 97.81 93 THR A O 1
ATOM 758 N N . ALA A 1 94 ? -12.330 -10.383 -10.861 1.00 97.88 94 ALA A N 1
ATOM 759 C CA . ALA A 1 94 ? -11.032 -10.117 -10.244 1.00 97.88 94 ALA A CA 1
ATOM 760 C C . ALA A 1 94 ? -9.914 -10.073 -11.299 1.00 97.88 94 ALA A C 1
ATOM 762 O O . ALA A 1 94 ? -9.910 -10.863 -12.246 1.00 97.88 94 ALA A O 1
ATOM 763 N N . HIS A 1 95 ? -8.939 -9.187 -11.103 1.00 97.56 95 HIS A N 1
ATOM 764 C CA . HIS A 1 95 ? -7.701 -9.138 -11.878 1.00 97.56 95 HIS A CA 1
ATOM 765 C C . HIS A 1 95 ? -6.817 -10.349 -11.543 1.00 97.56 95 HIS A C 1
ATOM 767 O O . HIS A 1 95 ? -6.198 -10.412 -10.480 1.00 97.56 95 HIS A O 1
ATOM 773 N N . ALA A 1 96 ? -6.787 -11.341 -12.439 1.00 97.62 96 ALA A N 1
ATOM 774 C CA . ALA A 1 96 ? -6.095 -12.614 -12.209 1.00 97.62 96 ALA A CA 1
ATOM 775 C C . ALA A 1 96 ? -4.571 -12.462 -12.072 1.00 97.62 96 ALA A C 1
ATOM 777 O O . ALA A 1 96 ? -3.943 -13.170 -11.292 1.00 97.62 96 ALA A O 1
ATOM 778 N N . ASP A 1 97 ? -3.982 -11.527 -12.806 1.00 96.88 97 ASP A N 1
ATOM 779 C CA . ASP A 1 97 ? -2.572 -11.148 -12.720 1.00 96.88 97 ASP A CA 1
ATOM 780 C C . ASP A 1 97 ? -2.224 -10.521 -11.362 1.00 96.88 97 ASP A C 1
ATOM 782 O O . ASP A 1 97 ? -1.237 -10.904 -10.730 1.00 96.88 97 ASP A O 1
ATOM 786 N N . LYS A 1 98 ? -3.069 -9.614 -10.866 1.00 97.31 98 LYS A N 1
ATOM 787 C CA . LYS A 1 98 ? -2.919 -9.002 -9.542 1.00 97.31 98 LYS A CA 1
ATOM 788 C C . LYS A 1 98 ? -3.081 -10.038 -8.430 1.00 97.31 98 LYS A C 1
ATOM 790 O O . LYS A 1 98 ? -2.283 -10.052 -7.496 1.00 97.31 98 LYS A O 1
ATOM 795 N N . GLN A 1 99 ? -4.047 -10.947 -8.563 1.00 97.31 99 GLN A N 1
ATOM 796 C CA . GLN A 1 99 ? -4.202 -12.068 -7.635 1.00 97.31 99 GLN A CA 1
ATOM 797 C C . GLN A 1 99 ? -2.961 -12.972 -7.638 1.00 97.31 99 GLN A C 1
ATOM 799 O O . GLN A 1 99 ? -2.418 -13.250 -6.574 1.00 97.31 99 GLN A O 1
ATOM 804 N N . ALA A 1 100 ? -2.453 -13.353 -8.814 1.00 96.75 100 ALA A N 1
ATOM 805 C CA . ALA A 1 100 ? -1.264 -14.198 -8.931 1.00 96.75 100 ALA A CA 1
ATOM 806 C C . ALA A 1 100 ? -0.010 -13.556 -8.315 1.00 96.75 100 ALA A C 1
ATOM 808 O O . ALA A 1 100 ? 0.840 -14.254 -7.761 1.00 96.75 100 ALA A O 1
ATOM 809 N N . MET A 1 101 ? 0.113 -12.226 -8.387 1.00 97.56 101 MET A N 1
ATOM 810 C CA . MET A 1 101 ? 1.161 -11.503 -7.674 1.00 97.56 101 MET A CA 1
ATOM 811 C C . MET A 1 101 ? 1.002 -11.662 -6.156 1.00 97.56 101 MET A C 1
ATOM 813 O O . MET A 1 101 ? 1.938 -12.095 -5.490 1.00 97.56 101 MET A O 1
ATOM 817 N N . LEU A 1 102 ? -0.182 -11.362 -5.614 1.00 97.25 102 LEU A N 1
ATOM 818 C CA . LEU A 1 102 ? -0.448 -11.393 -4.170 1.00 97.25 102 LEU A CA 1
ATOM 819 C C . LEU A 1 102 ? -0.398 -12.797 -3.559 1.00 97.25 102 LEU A C 1
ATOM 821 O O . LEU A 1 102 ? -0.010 -12.941 -2.398 1.00 97.25 102 LEU A O 1
ATOM 825 N N . ASP A 1 103 ? -0.719 -13.833 -4.334 1.00 95.69 103 ASP A N 1
ATOM 826 C CA . ASP A 1 103 ? -0.645 -15.230 -3.899 1.00 95.69 103 ASP A CA 1
ATOM 827 C C . ASP A 1 103 ? 0.749 -15.603 -3.369 1.00 95.69 103 ASP A C 1
ATOM 829 O O . ASP A 1 103 ? 0.857 -16.429 -2.461 1.00 95.69 103 ASP A O 1
ATOM 833 N N . ARG A 1 104 ? 1.817 -14.947 -3.851 1.00 95.25 104 ARG A N 1
ATOM 834 C CA . ARG A 1 104 ? 3.187 -15.170 -3.361 1.00 95.25 104 ARG A CA 1
ATOM 835 C C . ARG A 1 104 ? 3.358 -14.801 -1.887 1.00 95.25 104 ARG A C 1
ATOM 837 O O . ARG A 1 104 ? 4.024 -15.530 -1.159 1.00 95.25 104 ARG A O 1
ATOM 844 N N . ALA A 1 105 ? 2.719 -13.724 -1.431 1.00 92.69 105 ALA A N 1
ATOM 845 C CA . ALA A 1 105 ? 2.755 -13.312 -0.028 1.00 92.69 105 ALA A CA 1
ATOM 846 C C . ALA A 1 105 ? 1.661 -13.980 0.823 1.00 92.69 105 ALA A C 1
ATOM 848 O O . ALA A 1 105 ? 1.835 -14.129 2.032 1.00 92.69 105 ALA A O 1
ATOM 849 N N . LEU A 1 106 ? 0.559 -14.439 0.214 1.00 90.44 106 LEU A N 1
ATOM 850 C CA . LEU A 1 106 ? -0.466 -15.233 0.906 1.00 90.44 106 LEU A CA 1
ATOM 851 C C . LEU A 1 106 ? 0.014 -16.657 1.214 1.00 90.44 106 LEU A C 1
ATOM 853 O O . LEU A 1 106 ? -0.289 -17.188 2.282 1.00 90.44 106 LEU A O 1
ATOM 857 N N . ALA A 1 107 ? 0.790 -17.266 0.314 1.00 72.50 107 ALA A N 1
ATOM 858 C CA . ALA A 1 107 ? 1.317 -18.618 0.492 1.00 72.50 107 ALA A CA 1
ATOM 859 C C . ALA A 1 107 ? 2.269 -18.738 1.697 1.00 72.50 107 ALA A C 1
ATOM 861 O O . ALA A 1 107 ? 2.345 -19.798 2.318 1.00 72.50 107 ALA A O 1
ATOM 862 N N . VAL A 1 108 ? 2.965 -17.653 2.053 1.00 59.59 108 VAL A N 1
ATOM 863 C CA . VAL A 1 108 ? 3.939 -17.621 3.159 1.00 59.59 108 VAL A CA 1
ATOM 864 C C . VAL A 1 108 ? 3.289 -17.283 4.511 1.00 59.59 108 VAL A C 1
ATOM 866 O O . VAL A 1 108 ? 3.854 -17.584 5.560 1.00 59.59 108 VAL A O 1
ATOM 869 N N . ALA A 1 109 ? 2.055 -16.760 4.526 1.00 55.16 109 ALA A N 1
ATOM 870 C CA . ALA A 1 109 ? 1.331 -16.436 5.761 1.00 55.16 109 ALA A CA 1
ATOM 871 C C . ALA A 1 109 ? 0.938 -17.671 6.604 1.00 55.16 109 ALA A C 1
ATOM 873 O O . ALA A 1 109 ? 0.512 -17.530 7.750 1.00 55.16 109 ALA A O 1
ATOM 874 N N . ALA A 1 110 ? 1.135 -18.889 6.088 1.00 47.78 110 ALA A N 1
ATOM 875 C CA . ALA A 1 110 ? 1.057 -20.130 6.858 1.00 47.78 110 ALA A CA 1
ATOM 876 C C . ALA A 1 110 ? 2.352 -20.389 7.663 1.00 47.78 110 ALA A C 1
ATOM 878 O O . ALA A 1 110 ? 2.956 -21.457 7.572 1.00 47.78 110 ALA A O 1
ATOM 879 N N . SER A 1 111 ? 2.798 -19.410 8.453 1.00 45.81 111 SER A N 1
ATOM 880 C CA . SER A 1 111 ? 3.856 -19.617 9.452 1.00 45.81 111 SER A CA 1
ATOM 881 C C . SER A 1 111 ? 3.244 -20.266 10.708 1.00 45.81 111 SER A C 1
ATOM 883 O O . SER A 1 111 ? 2.084 -19.980 11.028 1.00 45.81 111 SER A O 1
ATOM 885 N N . PRO A 1 112 ? 3.949 -21.179 11.410 1.00 44.03 112 PRO A N 1
ATOM 886 C CA . PRO A 1 112 ? 3.394 -21.900 12.553 1.00 44.03 112 PRO A CA 1
ATOM 887 C C . PRO A 1 112 ? 2.979 -20.929 13.670 1.00 44.03 112 PRO A C 1
ATOM 889 O O . PRO A 1 112 ? 3.482 -19.803 13.721 1.00 44.03 112 PRO A O 1
ATOM 892 N N . PRO A 1 113 ? 2.068 -21.341 14.577 1.00 44.31 113 PRO A N 1
ATOM 893 C CA . PRO A 1 113 ? 1.665 -20.503 15.701 1.00 44.31 113 PRO A CA 1
ATOM 894 C C . PRO A 1 113 ? 2.913 -20.004 16.436 1.00 44.31 113 PRO A C 1
ATOM 896 O O . PRO A 1 113 ? 3.878 -20.768 16.543 1.00 44.31 113 PRO A O 1
ATOM 899 N N . PRO A 1 114 ? 2.915 -18.754 16.936 1.00 46.72 114 PRO A N 1
ATOM 900 C CA . PRO A 1 114 ? 4.075 -18.202 17.614 1.00 46.72 114 PRO A CA 1
ATOM 901 C C . PRO A 1 114 ? 4.497 -19.177 18.707 1.00 46.72 114 PRO A C 1
ATOM 903 O O . PRO A 1 114 ? 3.734 -19.455 19.635 1.00 46.72 114 PRO A O 1
ATOM 906 N N . THR A 1 115 ? 5.703 -19.730 18.592 1.00 39.06 115 THR A N 1
ATOM 907 C CA . THR A 1 115 ? 6.308 -20.466 19.691 1.00 39.06 115 THR A CA 1
ATOM 908 C C . THR A 1 115 ? 6.450 -19.449 20.808 1.00 39.06 115 THR A C 1
ATOM 910 O O . THR A 1 115 ? 7.280 -18.542 20.734 1.00 39.06 115 THR A O 1
ATOM 913 N N . THR A 1 116 ? 5.600 -19.558 21.828 1.00 39.00 116 THR A N 1
ATOM 914 C CA . THR A 1 116 ? 5.708 -18.796 23.068 1.00 39.00 116 THR A CA 1
ATOM 915 C C . THR A 1 116 ? 6.962 -19.265 23.790 1.00 39.00 116 THR A C 1
ATOM 917 O O . THR A 1 116 ? 6.912 -19.998 24.776 1.00 39.00 116 THR A O 1
ATOM 920 N N . THR A 1 117 ? 8.123 -18.878 23.281 1.00 39.72 117 THR A N 1
ATOM 921 C CA . THR A 1 117 ? 9.327 -18.872 24.086 1.00 39.72 117 THR A CA 1
ATOM 922 C C . THR A 1 117 ? 9.110 -17.709 25.032 1.00 39.72 117 THR A C 1
ATOM 924 O O . THR A 1 117 ? 9.171 -16.552 24.624 1.00 39.72 117 THR A O 1
ATOM 927 N N . SER A 1 118 ? 8.731 -18.032 26.268 1.00 43.56 118 SER A N 1
ATOM 928 C CA . SER A 1 118 ? 8.683 -17.105 27.393 1.00 43.56 118 SER A CA 1
ATOM 929 C C . SER A 1 118 ? 10.074 -16.496 27.569 1.00 43.56 118 SER A C 1
ATOM 931 O O . SER A 1 118 ? 10.866 -16.956 28.389 1.00 43.56 118 SER A O 1
ATOM 933 N N . SER A 1 119 ? 10.395 -15.483 26.769 1.00 44.31 119 SER A N 1
ATOM 934 C CA . SER A 1 119 ? 11.483 -14.572 27.065 1.00 44.31 119 SER A CA 1
ATOM 935 C C . SER A 1 119 ? 11.051 -13.806 28.305 1.00 44.31 119 SER A C 1
ATOM 937 O O . SER A 1 119 ? 9.936 -13.281 28.358 1.00 44.31 119 SER A O 1
ATOM 939 N N . ALA A 1 120 ? 11.893 -13.839 29.336 1.00 50.31 120 ALA A N 1
ATOM 940 C CA . ALA A 1 120 ? 11.670 -13.101 30.567 1.00 50.31 120 ALA A CA 1
ATOM 941 C C . ALA A 1 120 ? 11.275 -11.645 30.243 1.00 50.31 120 ALA A C 1
ATOM 943 O O . ALA A 1 120 ? 11.758 -11.101 29.245 1.00 50.31 120 ALA A O 1
ATOM 944 N N . PRO A 1 121 ? 10.406 -11.017 31.057 1.00 47.34 121 PRO A N 1
ATOM 945 C CA . PRO A 1 121 ? 9.940 -9.668 30.778 1.00 47.34 121 PRO A CA 1
ATOM 946 C C . PRO A 1 121 ? 11.162 -8.761 30.597 1.00 47.34 121 PRO A C 1
ATOM 948 O O . PRO A 1 121 ? 12.064 -8.823 31.443 1.00 47.34 121 PRO A O 1
ATOM 951 N N . PRO A 1 122 ? 11.238 -7.940 29.534 1.00 48.00 122 PRO A N 1
ATOM 952 C CA . PRO A 1 122 ? 12.296 -6.951 29.444 1.00 48.00 122 PRO A CA 1
ATOM 953 C C . PRO A 1 122 ? 12.231 -6.102 30.712 1.00 48.00 122 PRO A C 1
ATOM 955 O O . PRO A 1 122 ? 11.158 -5.640 31.109 1.00 48.00 122 PRO A O 1
ATOM 958 N N . SER A 1 123 ? 13.373 -5.956 31.389 1.00 46.19 123 SER A N 1
ATOM 959 C CA . SER A 1 123 ? 13.495 -5.016 32.497 1.00 46.19 123 SER A CA 1
ATOM 960 C C . SER A 1 123 ? 12.942 -3.677 32.034 1.00 46.19 123 SER A C 1
ATOM 962 O O . SER A 1 123 ? 13.338 -3.176 30.984 1.00 46.19 123 SER A O 1
ATOM 964 N N . SER A 1 124 ? 11.992 -3.153 32.804 1.00 37.75 124 SER A N 1
ATOM 965 C CA . SER A 1 124 ? 11.331 -1.878 32.574 1.00 37.75 124 SER A CA 1
ATOM 966 C C . SER A 1 124 ? 12.373 -0.798 32.299 1.00 37.75 124 SER A C 1
ATOM 968 O O . SER A 1 124 ? 12.991 -0.267 33.224 1.00 37.75 124 SER A O 1
ATOM 970 N N . VAL A 1 125 ? 12.580 -0.476 31.025 1.00 41.47 125 VAL A N 1
ATOM 971 C CA . VAL A 1 125 ? 13.180 0.795 30.656 1.00 41.47 125 VAL A CA 1
ATOM 972 C C . VAL A 1 125 ? 12.110 1.818 30.987 1.00 41.47 125 VAL A C 1
ATOM 974 O O . VAL A 1 125 ? 11.037 1.829 30.387 1.00 41.47 125 VAL A O 1
ATOM 977 N N . THR A 1 126 ? 12.366 2.617 32.016 1.00 35.00 126 THR A N 1
ATOM 978 C CA . THR A 1 126 ? 11.518 3.740 32.401 1.00 35.00 126 THR A CA 1
ATOM 979 C C . THR A 1 126 ? 11.620 4.802 31.313 1.00 35.00 126 THR A C 1
ATOM 981 O O . THR A 1 126 ? 12.368 5.769 31.426 1.00 35.00 126 THR A O 1
ATOM 984 N N . THR A 1 127 ? 10.902 4.602 30.214 1.00 36.53 127 THR A N 1
ATOM 985 C CA . THR A 1 127 ? 10.672 5.643 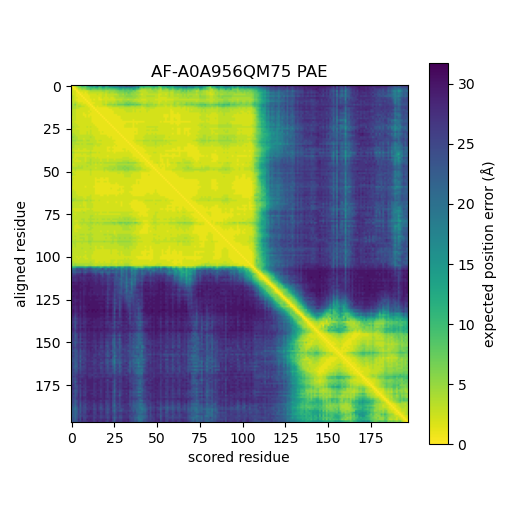29.225 1.00 36.53 127 THR A CA 1
ATOM 986 C C . THR A 1 127 ? 9.686 6.615 29.855 1.00 36.53 127 THR A C 1
ATOM 988 O O . THR A 1 127 ? 8.514 6.297 30.047 1.00 36.53 127 THR A O 1
ATOM 991 N N . THR A 1 128 ? 10.164 7.794 30.244 1.00 36.06 128 THR A N 1
ATOM 992 C CA . THR A 1 128 ? 9.292 8.920 30.579 1.00 36.06 128 THR A CA 1
ATOM 993 C C . THR A 1 128 ? 8.418 9.214 29.367 1.00 36.06 128 THR A C 1
ATOM 995 O O . THR A 1 128 ? 8.908 9.709 28.352 1.00 36.06 128 THR A O 1
ATOM 998 N N . ALA A 1 129 ? 7.138 8.854 29.467 1.00 39.75 129 ALA A N 1
ATOM 999 C CA . ALA A 1 129 ? 6.117 9.220 28.500 1.00 39.75 129 ALA A CA 1
ATOM 1000 C C . ALA A 1 129 ? 6.118 10.746 28.298 1.00 39.75 129 ALA A C 1
ATOM 1002 O O . ALA A 1 129 ? 6.276 11.479 29.282 1.00 39.75 129 ALA A O 1
ATOM 1003 N N . PRO A 1 130 ? 5.904 11.254 27.072 1.00 42.28 130 PRO A N 1
ATOM 1004 C CA . PRO A 1 130 ? 5.503 12.637 26.902 1.00 42.28 130 PRO A CA 1
ATOM 1005 C C . PRO A 1 130 ? 4.153 12.807 27.601 1.00 42.28 130 PRO A C 1
ATOM 1007 O O . PRO A 1 130 ? 3.139 12.227 27.216 1.00 42.28 130 PRO A O 1
ATOM 1010 N N . THR A 1 131 ? 4.164 13.564 28.689 1.00 46.38 131 THR A N 1
ATOM 1011 C CA . THR A 1 131 ? 2.972 13.964 29.421 1.00 46.38 131 THR A CA 1
ATOM 1012 C C . THR A 1 131 ? 2.111 14.846 28.524 1.00 46.38 131 THR A C 1
ATOM 1014 O O . THR A 1 131 ? 2.557 15.921 28.123 1.00 46.38 131 THR A O 1
ATOM 1017 N N . THR A 1 132 ? 0.884 14.402 28.237 1.00 43.41 132 THR A N 1
ATOM 1018 C CA . THR A 1 132 ? -0.404 15.118 28.416 1.00 43.41 132 THR A CA 1
ATOM 1019 C C . THR A 1 132 ? -1.421 14.598 27.390 1.00 43.41 132 THR A C 1
ATOM 1021 O O . THR A 1 132 ? -1.674 15.244 26.384 1.00 43.41 132 THR A O 1
ATOM 1024 N N . ALA A 1 133 ? -2.025 13.433 27.642 1.00 46.78 133 ALA A N 1
ATOM 1025 C CA . ALA A 1 133 ? -3.305 13.091 27.021 1.00 46.78 133 ALA A CA 1
ATOM 1026 C C . ALA A 1 133 ? -4.411 13.597 27.956 1.00 46.78 133 ALA A C 1
ATOM 1028 O O . ALA A 1 133 ? -4.715 12.971 28.973 1.00 46.78 133 ALA A O 1
ATOM 1029 N N . THR A 1 134 ? -4.972 14.765 27.652 1.00 48.00 134 THR A N 1
ATOM 1030 C CA . THR A 1 134 ? -6.145 15.281 28.365 1.00 48.00 134 THR A CA 1
ATOM 1031 C C . THR A 1 134 ? -7.384 14.651 27.738 1.00 4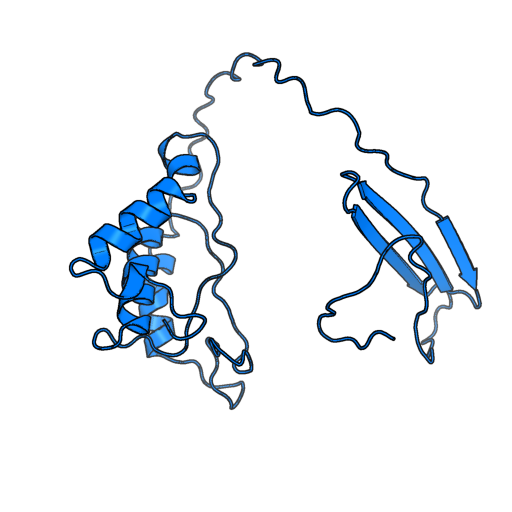8.00 134 THR A C 1
ATOM 1033 O O . THR A 1 134 ? -7.906 15.145 26.745 1.00 48.00 134 THR A O 1
ATOM 1036 N N . SER A 1 135 ? -7.857 13.534 28.291 1.00 52.88 135 SER A N 1
ATOM 1037 C CA . SER A 1 135 ? -9.185 13.022 27.942 1.00 52.88 135 SER A CA 1
ATOM 1038 C C . SER A 1 135 ? -10.228 13.974 28.529 1.00 52.88 135 SER A C 1
ATOM 1040 O O . SER A 1 135 ? -10.265 14.196 29.742 1.00 52.88 135 SER A O 1
ATOM 1042 N N . THR A 1 136 ? -11.038 14.592 27.673 1.00 58.59 136 THR A N 1
ATOM 1043 C CA . THR A 1 136 ? -12.146 15.449 28.111 1.00 58.59 136 THR A CA 1
ATOM 1044 C C . THR A 1 136 ? -13.388 14.609 28.387 1.00 58.59 136 THR A C 1
ATOM 1046 O O . THR A 1 136 ? -13.614 13.560 27.786 1.00 58.59 136 THR A O 1
ATOM 1049 N N . THR A 1 137 ? -14.207 15.066 29.335 1.00 58.44 137 THR A N 1
ATOM 1050 C CA . THR A 1 137 ? -15.460 14.408 29.713 1.00 58.44 137 THR A CA 1
ATOM 1051 C C . THR A 1 137 ? -16.421 14.336 28.524 1.00 58.44 137 THR A C 1
ATOM 1053 O O . THR A 1 137 ? -16.717 15.354 27.899 1.00 58.44 137 THR A O 1
ATOM 1056 N N . ALA A 1 138 ? -16.926 13.133 28.233 1.00 68.44 138 ALA A N 1
ATOM 1057 C CA . ALA A 1 138 ? -17.873 12.904 27.150 1.00 68.44 138 ALA A CA 1
ATOM 1058 C C . ALA A 1 138 ? -19.139 13.759 27.330 1.00 68.44 138 ALA A C 1
ATOM 1060 O O . ALA A 1 138 ? -19.787 13.719 28.378 1.00 68.44 138 ALA A O 1
ATOM 1061 N N . THR A 1 139 ? -19.510 14.517 26.299 1.00 71.75 139 THR A N 1
ATOM 1062 C CA . THR A 1 139 ? -20.767 15.278 26.288 1.00 71.75 139 THR A CA 1
ATOM 1063 C C . THR A 1 139 ? -21.852 14.423 25.655 1.00 71.75 139 THR A C 1
ATOM 1065 O O . THR A 1 139 ? -21.657 13.905 24.557 1.00 71.75 139 THR A O 1
ATOM 1068 N N . THR A 1 140 ? -22.990 14.270 26.339 1.00 74.44 140 THR A N 1
ATOM 1069 C CA . THR A 1 140 ? -24.145 13.507 25.840 1.00 74.44 140 THR A CA 1
ATOM 1070 C C . THR A 1 140 ? -25.330 14.434 25.606 1.00 74.44 140 THR A C 1
ATOM 1072 O O . THR A 1 140 ? -25.709 15.193 26.497 1.00 74.44 140 THR A O 1
ATOM 1075 N N . VAL A 1 141 ? -25.941 14.347 24.426 1.00 75.81 141 VAL A N 1
ATOM 1076 C CA . VAL A 1 141 ? -27.155 15.084 24.057 1.00 75.81 141 VAL A CA 1
ATOM 1077 C C . VAL A 1 141 ? -28.262 14.088 23.730 1.00 75.81 141 VAL A C 1
ATOM 1079 O O . VAL A 1 141 ? -28.039 13.115 23.011 1.00 75.81 141 VAL A O 1
ATOM 1082 N N . VAL A 1 142 ? -29.466 14.331 24.252 1.00 76.75 142 VAL A N 1
ATOM 1083 C CA . VAL A 1 142 ? -30.654 13.512 23.978 1.00 76.75 142 VAL A CA 1
ATOM 1084 C C . VAL A 1 142 ? -31.707 14.373 23.290 1.00 76.75 142 VAL A C 1
ATOM 1086 O O . VAL A 1 142 ? -32.132 15.387 23.839 1.00 76.75 142 VAL A O 1
ATOM 1089 N N . ALA A 1 143 ? -32.143 13.966 22.098 1.00 76.19 143 ALA A N 1
ATOM 1090 C CA . ALA A 1 143 ? -33.183 14.657 21.337 1.00 76.19 143 ALA A CA 1
ATOM 1091 C C . ALA A 1 143 ? -34.020 13.652 20.536 1.00 76.19 143 ALA A C 1
ATOM 1093 O O . ALA A 1 143 ? -33.476 12.801 19.840 1.00 76.19 143 ALA A O 1
ATOM 1094 N N . GLY A 1 144 ? -35.352 13.729 20.640 1.00 75.19 144 GLY A N 1
ATOM 1095 C CA . GLY A 1 144 ? -36.259 12.876 19.855 1.00 75.19 144 GLY A CA 1
ATOM 1096 C C . GLY A 1 144 ? -36.075 11.364 20.062 1.00 75.19 144 GLY A C 1
ATOM 1097 O O . GLY A 1 144 ? -36.360 10.594 19.153 1.00 75.19 144 GLY A O 1
ATOM 1098 N N . GLY A 1 145 ? -35.560 10.934 21.222 1.00 80.06 145 GLY A N 1
ATOM 1099 C CA . GLY A 1 145 ? -35.234 9.528 21.507 1.00 80.06 145 GLY A CA 1
ATOM 1100 C C . GLY A 1 145 ? -33.942 9.019 20.852 1.00 80.06 145 GLY A C 1
ATOM 1101 O O . GLY A 1 145 ? -33.637 7.830 20.944 1.00 80.06 145 GLY A O 1
ATOM 1102 N N . LEU A 1 146 ? -33.167 9.910 20.229 1.00 85.94 146 LEU A N 1
ATOM 1103 C CA . LEU A 1 146 ? -31.778 9.671 19.858 1.00 85.94 146 LEU A CA 1
ATOM 1104 C C . LEU A 1 146 ? -30.855 10.149 20.982 1.00 85.94 146 LEU A C 1
ATOM 1106 O O . LEU A 1 146 ? -31.086 11.200 21.584 1.00 85.94 146 LEU A O 1
ATOM 1110 N N . THR A 1 147 ? -29.790 9.397 21.232 1.00 86.31 147 THR A N 1
ATOM 1111 C CA . THR A 1 147 ? -28.701 9.780 22.133 1.00 86.31 147 THR A CA 1
ATOM 1112 C C . THR A 1 147 ? -27.434 9.937 21.316 1.00 86.31 147 THR A C 1
ATOM 1114 O O . THR A 1 147 ? -27.028 8.988 20.659 1.00 86.31 147 THR A O 1
ATOM 1117 N N . ALA A 1 148 ? -26.813 11.110 21.354 1.00 84.94 148 ALA A N 1
ATOM 1118 C CA . ALA A 1 148 ? -25.514 11.350 20.743 1.00 84.94 148 ALA A CA 1
ATOM 1119 C C . ALA A 1 148 ? -24.470 11.600 21.832 1.00 84.94 148 ALA A C 1
ATOM 1121 O O . ALA A 1 148 ? -24.745 12.335 22.783 1.00 84.94 148 ALA A O 1
ATOM 1122 N N . SER A 1 149 ? -23.280 11.026 21.689 1.00 84.44 149 SER A N 1
ATOM 1123 C CA . SER A 1 149 ? -22.137 11.293 22.559 1.00 84.44 149 SER A CA 1
ATOM 1124 C C . SER A 1 149 ? -20.911 11.689 21.751 1.00 84.44 149 SER A C 1
ATOM 1126 O O . SER A 1 149 ? -20.656 11.116 20.695 1.00 84.44 149 SER A O 1
ATOM 1128 N N . TYR A 1 150 ? -20.148 12.642 22.280 1.00 83.50 150 TYR A N 1
ATOM 1129 C CA . TYR A 1 150 ? -18.870 13.096 21.734 1.00 83.50 150 TYR A CA 1
ATOM 1130 C C . TYR A 1 150 ? -17.788 12.996 22.807 1.00 83.50 150 TYR A C 1
ATOM 1132 O O . TYR A 1 150 ? -17.997 13.476 23.926 1.00 83.50 150 TYR A O 1
ATOM 1140 N N . ALA A 1 151 ? -16.638 12.415 22.468 1.00 83.19 151 ALA A N 1
ATOM 1141 C CA . ALA A 1 151 ? -15.489 12.329 23.363 1.00 83.19 151 ALA A CA 1
ATOM 1142 C C . ALA A 1 151 ? -14.171 12.495 22.601 1.00 83.19 151 ALA A C 1
ATOM 1144 O O . ALA A 1 151 ? -13.953 11.820 21.601 1.00 83.19 151 ALA A O 1
ATOM 1145 N N . VAL A 1 152 ? -13.265 13.341 23.100 1.00 84.50 152 VAL A N 1
ATOM 1146 C CA . VAL A 1 152 ? -11.877 13.370 22.617 1.00 84.50 152 VAL A CA 1
ATOM 1147 C C . VAL A 1 152 ? -11.120 12.214 23.265 1.00 84.50 152 VAL A C 1
ATOM 1149 O O . VAL A 1 152 ? -10.968 12.159 24.489 1.00 84.50 152 VAL A O 1
ATOM 1152 N N . THR A 1 153 ? -10.673 11.273 22.441 1.00 84.88 153 THR A N 1
ATOM 1153 C CA . THR A 1 153 ? -9.995 10.043 22.869 1.00 84.88 153 THR A CA 1
ATOM 1154 C C . THR A 1 153 ? -8.476 10.192 22.880 1.00 84.88 153 THR A C 1
ATOM 1156 O O . THR A 1 153 ? -7.794 9.470 23.605 1.00 84.88 153 THR A O 1
ATOM 1159 N N . SER A 1 154 ? -7.938 11.155 22.129 1.00 78.94 154 SER A N 1
ATOM 1160 C CA . SER A 1 154 ? -6.519 11.509 22.135 1.00 78.94 154 SER A CA 1
ATOM 1161 C C . SER A 1 154 ? -6.340 12.975 21.755 1.00 78.94 154 SER A C 1
ATOM 1163 O O . SER A 1 154 ? -6.998 13.435 20.831 1.00 78.94 154 SER A O 1
ATOM 1165 N N . ASP A 1 155 ? -5.459 13.695 22.444 1.00 81.81 155 ASP A N 1
ATOM 1166 C CA . ASP A 1 155 ? -5.128 15.098 22.178 1.00 81.81 155 ASP A CA 1
ATOM 1167 C C . ASP A 1 155 ? -3.608 15.256 22.279 1.00 81.81 155 ASP A C 1
ATOM 1169 O O . ASP A 1 155 ? -3.0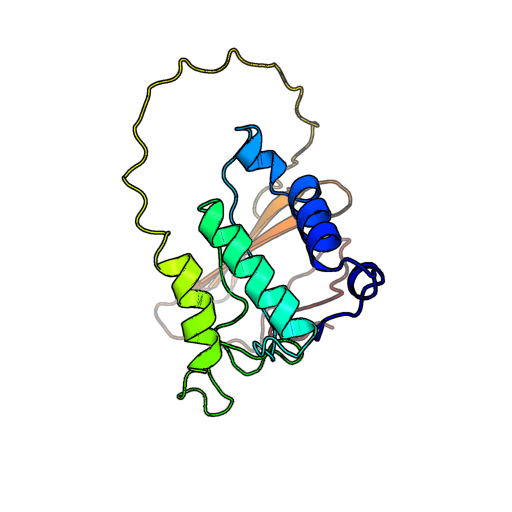04 14.824 23.264 1.00 81.81 155 ASP A O 1
ATOM 1173 N N . TRP A 1 156 ? -2.992 15.830 21.247 1.00 80.19 156 TRP A N 1
ATOM 1174 C CA . TRP A 1 156 ? -1.551 16.090 21.182 1.00 80.19 156 TRP A CA 1
ATOM 1175 C C . TRP A 1 156 ? -1.232 17.573 20.927 1.00 80.19 156 TRP A C 1
ATOM 1177 O O . TRP A 1 156 ? -0.148 17.920 20.454 1.00 80.19 156 TRP A O 1
ATOM 1187 N N . GLY A 1 157 ? -2.171 18.469 21.239 1.00 79.19 157 GLY A N 1
ATOM 1188 C CA . GLY A 1 157 ? -2.015 19.924 21.227 1.00 79.19 157 GLY A CA 1
ATOM 1189 C C . GLY A 1 157 ? -2.155 20.577 19.850 1.00 79.19 157 GLY A C 1
ATOM 1190 O O . GLY A 1 157 ? -2.793 21.620 19.735 1.00 79.19 157 GLY A O 1
ATOM 1191 N N . SER A 1 158 ? -1.592 19.979 18.795 1.00 77.69 158 SER A N 1
ATOM 1192 C CA . SER A 1 158 ? -1.771 20.437 17.403 1.00 77.69 158 SER A CA 1
ATOM 1193 C C . SER A 1 158 ? -2.912 19.731 16.660 1.00 77.69 158 SER A C 1
ATOM 1195 O O . SER A 1 158 ? -3.212 20.082 15.520 1.00 77.69 158 SER A O 1
ATOM 1197 N N . GLY A 1 159 ? -3.546 18.745 17.296 1.00 74.69 159 GLY A N 1
ATOM 1198 C CA . GLY A 1 159 ? -4.657 17.962 16.766 1.00 74.69 159 GLY A CA 1
ATOM 1199 C C . GLY A 1 159 ? -5.198 16.988 17.812 1.00 74.69 159 GLY A C 1
ATOM 1200 O O . GLY A 1 159 ? -4.647 16.873 18.909 1.00 74.69 159 GLY A O 1
ATOM 1201 N N . TYR A 1 160 ? -6.286 16.301 17.468 1.00 82.38 160 TYR A N 1
ATOM 1202 C CA . TYR A 1 160 ? -6.939 15.339 18.349 1.00 82.38 160 TYR A CA 1
ATOM 1203 C C . TYR A 1 160 ? -7.678 14.248 17.560 1.00 82.38 160 TYR A C 1
ATOM 1205 O O . TYR A 1 160 ? -8.066 14.450 16.408 1.00 82.38 160 TYR A O 1
ATOM 1213 N N . CYS A 1 161 ? -7.916 13.107 18.206 1.00 78.69 161 CYS A N 1
ATOM 1214 C CA . CYS A 1 161 ? -8.896 12.106 17.791 1.00 78.69 161 CYS A CA 1
ATOM 1215 C C . CYS A 1 161 ? -10.148 12.243 18.657 1.00 78.69 161 CYS A C 1
ATOM 1217 O O . CYS A 1 161 ? -10.048 12.318 19.884 1.00 78.69 161 CYS A O 1
ATOM 1219 N N . ALA A 1 162 ? -11.324 12.239 18.031 1.00 82.69 162 ALA A N 1
ATOM 1220 C CA . ALA A 1 162 ? -12.599 12.232 18.732 1.00 82.69 162 ALA A CA 1
ATOM 1221 C C . ALA A 1 162 ? -13.518 11.123 18.222 1.00 82.69 162 ALA A C 1
ATOM 1223 O O . ALA A 1 162 ? -13.502 10.768 17.045 1.00 82.69 162 ALA A O 1
ATOM 1224 N N . GLU A 1 163 ? -14.331 10.597 19.127 1.00 82.31 163 GLU A N 1
ATOM 1225 C CA . GLU A 1 163 ? -15.352 9.598 18.861 1.00 82.31 163 GLU A CA 1
ATOM 1226 C C . GLU A 1 163 ? -16.738 10.240 18.958 1.00 82.31 163 GLU A C 1
ATOM 1228 O O . GLU A 1 163 ? -17.044 10.951 19.920 1.00 82.31 163 GLU A O 1
ATOM 1233 N N . VAL A 1 164 ? -17.576 9.969 17.955 1.00 83.25 164 VAL A N 1
ATOM 1234 C CA . VAL A 1 164 ? -18.992 10.344 17.928 1.00 83.25 164 VAL A CA 1
ATOM 1235 C C . VAL A 1 164 ? -19.817 9.066 17.867 1.00 83.25 164 VAL A C 1
ATOM 1237 O O . VAL A 1 164 ? -19.677 8.286 16.930 1.00 83.25 164 VAL A O 1
ATOM 1240 N N . SER A 1 165 ? -20.705 8.873 18.837 1.00 85.00 165 SER A N 1
ATOM 1241 C CA . SER A 1 165 ? -21.644 7.747 18.867 1.00 85.00 165 SER A CA 1
ATOM 1242 C C . SER A 1 165 ? -23.077 8.256 18.845 1.00 85.00 165 SER A C 1
ATOM 1244 O O . SER A 1 165 ? -23.396 9.233 19.519 1.00 85.00 165 SER A O 1
ATOM 1246 N N . ILE A 1 166 ? -23.947 7.601 18.072 1.00 86.06 166 ILE A N 1
ATOM 1247 C CA . ILE A 1 166 ? -25.377 7.921 17.992 1.00 86.06 166 ILE A CA 1
ATOM 1248 C C . ILE A 1 166 ? -26.181 6.641 18.187 1.00 86.06 166 ILE A C 1
ATOM 1250 O O . ILE A 1 166 ? -26.047 5.684 17.429 1.00 86.06 166 ILE A O 1
ATOM 1254 N N . THR A 1 167 ? -27.065 6.658 19.174 1.00 88.69 167 THR A N 1
ATOM 1255 C CA . THR A 1 167 ? -27.932 5.543 19.540 1.00 88.69 167 THR A CA 1
ATOM 1256 C C . THR A 1 167 ? -29.381 5.920 19.278 1.00 88.69 167 THR A C 1
ATOM 1258 O O . THR A 1 167 ? -29.880 6.908 19.817 1.00 88.69 167 THR A O 1
ATOM 1261 N N . ASN A 1 168 ? -30.080 5.116 18.475 1.00 88.88 168 ASN A N 1
ATOM 1262 C CA . ASN A 1 168 ? -31.524 5.235 18.299 1.00 88.88 168 ASN A CA 1
ATOM 1263 C C . ASN A 1 168 ? -32.264 4.398 19.352 1.00 88.88 168 ASN A C 1
ATOM 1265 O O . ASN A 1 168 ? -32.370 3.181 19.219 1.00 88.88 168 ASN A O 1
ATOM 1269 N N . GLY A 1 169 ? -32.799 5.060 20.379 1.00 88.25 169 GLY A N 1
ATOM 1270 C CA . GLY A 1 169 ? -33.576 4.433 21.450 1.00 88.25 169 GLY A CA 1
ATOM 1271 C C . GLY A 1 169 ? -35.088 4.397 21.207 1.00 88.25 169 GLY A C 1
ATOM 1272 O O . GLY A 1 169 ? -35.831 4.023 22.109 1.00 88.25 169 GLY A O 1
ATOM 1273 N N . THR A 1 170 ? -35.574 4.802 20.029 1.00 85.56 170 THR A N 1
ATOM 1274 C CA . THR A 1 170 ? -37.020 4.980 19.774 1.00 85.56 170 THR A CA 1
ATOM 1275 C C . THR A 1 170 ? -37.777 3.681 19.489 1.00 85.56 170 THR A C 1
ATOM 1277 O O . THR A 1 170 ? -39.006 3.675 19.510 1.00 85.56 170 THR A O 1
ATOM 1280 N N . GLY A 1 171 ? -37.072 2.585 19.188 1.00 86.25 171 GLY A N 1
ATOM 1281 C CA . GLY A 1 171 ? -37.687 1.317 18.774 1.00 86.25 171 GLY A CA 1
ATOM 1282 C C . GLY A 1 171 ? -38.308 1.335 17.368 1.00 86.25 171 GLY A C 1
ATOM 1283 O O . GLY A 1 171 ? -38.929 0.353 16.971 1.00 86.25 171 GLY A O 1
ATOM 1284 N N . ALA A 1 172 ? -38.132 2.421 16.608 1.00 88.00 172 ALA A N 1
ATOM 1285 C CA . ALA A 1 172 ? -38.601 2.574 15.233 1.00 88.00 172 ALA A CA 1
ATOM 1286 C C . ALA A 1 172 ? -37.513 3.201 14.344 1.00 88.00 172 ALA A C 1
ATOM 1288 O O . ALA A 1 172 ? -36.525 3.759 14.829 1.00 88.00 172 ALA A O 1
ATOM 1289 N N . THR A 1 173 ? -37.681 3.120 13.024 1.00 87.81 173 THR A N 1
ATOM 1290 C CA . THR A 1 173 ? -36.794 3.807 12.077 1.00 87.81 173 THR A CA 1
ATOM 1291 C C . THR A 1 173 ? -36.937 5.321 12.225 1.00 87.81 173 THR A C 1
ATOM 1293 O O . THR A 1 173 ? -38.036 5.859 12.106 1.00 87.81 173 THR A O 1
ATOM 1296 N N . VAL A 1 174 ? -35.816 6.013 12.436 1.00 84.81 174 VAL A N 1
ATOM 1297 C CA . VAL A 1 174 ? -35.749 7.478 12.487 1.00 84.81 174 VAL A CA 1
ATOM 1298 C C . VAL A 1 174 ? -35.067 7.984 11.221 1.00 84.81 174 VAL A C 1
ATOM 1300 O O . VAL A 1 174 ? -33.991 7.511 10.867 1.00 84.81 174 VAL A O 1
ATOM 1303 N N . THR A 1 175 ? -35.690 8.947 10.542 1.00 84.50 175 THR A N 1
ATOM 130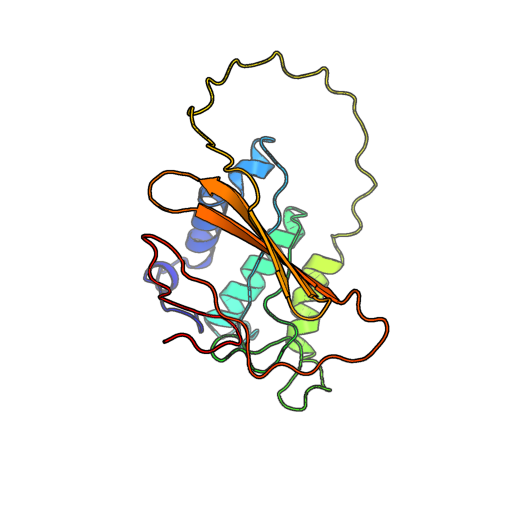4 C CA . THR A 1 175 ? -35.097 9.648 9.393 1.00 84.50 175 THR A CA 1
ATOM 1305 C C . THR A 1 175 ? -34.670 11.040 9.843 1.00 84.50 175 THR A C 1
ATOM 1307 O O . THR A 1 175 ? -35.480 11.773 10.406 1.00 84.50 175 THR A O 1
ATOM 1310 N N . THR A 1 176 ? -33.409 11.405 9.609 1.00 74.00 176 THR A N 1
ATOM 1311 C CA . THR A 1 176 ? -32.877 12.748 9.887 1.00 74.00 176 THR A CA 1
ATOM 1312 C C . THR A 1 176 ? -32.412 13.406 8.592 1.00 74.00 176 THR A C 1
ATOM 1314 O O . THR A 1 176 ? -31.960 12.722 7.677 1.00 74.00 176 THR A O 1
ATOM 1317 N N . ALA A 1 177 ? -32.516 14.734 8.519 1.00 77.06 177 ALA A N 1
ATOM 1318 C CA . ALA A 1 177 ? -32.000 15.517 7.398 1.00 77.06 177 ALA A CA 1
ATOM 1319 C C . ALA A 1 177 ? -30.461 15.612 7.397 1.00 77.06 177 ALA A C 1
ATOM 1321 O O . ALA A 1 177 ? -29.872 15.953 6.378 1.00 77.06 177 ALA A O 1
ATOM 1322 N N . GLY A 1 178 ? -29.812 15.320 8.529 1.00 70.94 178 GLY A N 1
ATOM 1323 C CA . GLY A 1 178 ? -28.359 15.346 8.665 1.00 70.94 178 GLY A CA 1
ATOM 1324 C C . GLY A 1 178 ? -27.905 15.329 10.122 1.00 70.94 178 GLY A C 1
ATOM 1325 O O . GLY A 1 178 ? -28.716 15.386 11.049 1.00 70.94 178 GLY A O 1
ATOM 1326 N N . LEU A 1 179 ? -26.592 15.246 10.319 1.00 71.50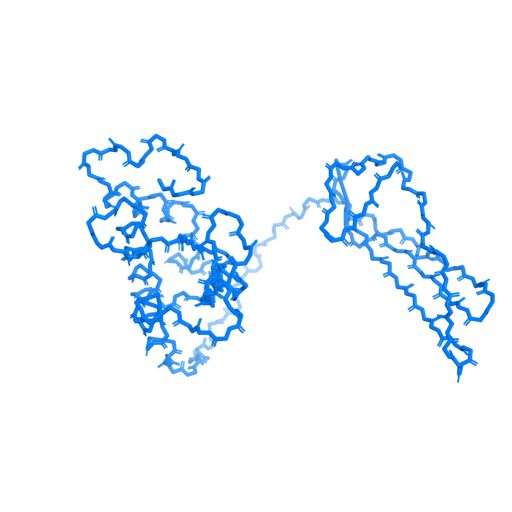 179 LEU A N 1
ATOM 1327 C CA . LEU A 1 179 ? -25.934 15.385 11.615 1.00 71.50 179 LEU A CA 1
ATOM 1328 C C . LEU A 1 179 ? -25.089 16.654 11.589 1.00 71.50 179 LEU A C 1
ATOM 1330 O O . LEU A 1 179 ? -24.424 16.931 10.595 1.00 71.50 179 LEU A O 1
ATOM 1334 N N . ARG A 1 180 ? -25.115 17.420 12.679 1.00 74.12 180 ARG A N 1
ATOM 1335 C CA . ARG A 1 180 ? -24.312 18.635 12.823 1.00 74.12 180 ARG A CA 1
ATOM 1336 C C . ARG A 1 180 ? -23.624 18.633 14.177 1.00 74.12 180 ARG A C 1
ATOM 1338 O O . ARG A 1 180 ? -24.260 18.375 15.194 1.00 74.12 180 ARG A O 1
ATOM 1345 N N . PHE A 1 181 ? -22.344 18.964 14.171 1.00 72.38 181 PHE A N 1
ATOM 1346 C CA . PHE A 1 181 ? -21.536 19.188 15.360 1.00 72.38 181 PHE A CA 1
ATOM 1347 C C . PHE A 1 181 ? -20.663 20.423 15.132 1.00 72.38 181 PHE A C 1
ATOM 1349 O O . PHE A 1 181 ? -20.337 20.762 13.995 1.00 72.38 181 PHE A O 1
ATOM 1356 N N . GLU A 1 182 ? -20.314 21.113 16.212 1.00 72.50 182 GLU A N 1
ATOM 1357 C CA . GLU A 1 182 ? -19.377 22.233 16.175 1.00 72.50 182 GLU A CA 1
ATOM 1358 C C . GLU A 1 182 ? -18.030 21.751 16.706 1.00 72.50 182 GLU A C 1
ATOM 1360 O O . GLU A 1 182 ? -17.924 21.328 17.856 1.00 72.50 182 GLU A O 1
ATOM 1365 N N . LEU A 1 183 ? -17.000 21.791 15.859 1.00 73.50 183 LEU A N 1
ATOM 1366 C CA . LEU A 1 183 ? -15.636 21.471 16.267 1.00 73.50 183 LEU A CA 1
ATOM 1367 C C . LEU A 1 183 ? -14.935 22.757 16.711 1.00 73.50 183 LEU A C 1
ATOM 1369 O O . LEU A 1 183 ? -14.434 23.525 15.890 1.00 73.50 183 LEU A O 1
ATOM 1373 N N . ALA A 1 184 ? -14.908 23.013 18.017 1.00 69.75 184 ALA A N 1
ATOM 1374 C CA . ALA A 1 184 ? -14.229 24.186 18.556 1.00 69.75 184 ALA A CA 1
ATOM 1375 C C . ALA A 1 184 ? -12.727 24.146 18.216 1.00 69.75 184 ALA A C 1
ATOM 1377 O O . ALA A 1 184 ? -12.017 23.225 18.611 1.00 69.75 184 ALA A O 1
ATOM 1378 N N . GLY A 1 185 ? -12.243 25.152 17.482 1.00 69.19 185 GLY A N 1
ATOM 1379 C CA . GLY A 1 185 ? -10.820 25.299 17.158 1.00 69.19 185 GLY A CA 1
ATOM 1380 C C . GLY A 1 185 ? -10.276 24.345 16.088 1.00 69.19 185 GLY A C 1
ATOM 1381 O O . GLY A 1 185 ? -9.062 24.298 15.915 1.00 69.19 185 GLY A O 1
ATOM 1382 N N . ALA A 1 186 ? -11.127 23.615 15.358 1.00 70.31 186 ALA A N 1
ATOM 1383 C CA . ALA A 1 186 ? -10.697 22.748 14.259 1.00 70.31 186 ALA A CA 1
ATOM 1384 C C . ALA A 1 186 ? -11.312 23.175 12.919 1.00 70.31 186 ALA A C 1
ATOM 1386 O O . ALA A 1 186 ? -12.429 23.683 12.862 1.00 70.31 186 ALA A O 1
ATOM 1387 N N . THR A 1 187 ? -10.576 22.955 11.830 1.00 73.31 187 THR A N 1
ATOM 1388 C CA . THR A 1 187 ? -11.061 23.119 10.452 1.00 73.31 187 THR A CA 1
ATOM 1389 C C . THR A 1 187 ? -11.035 21.760 9.775 1.00 73.31 187 THR A C 1
ATOM 1391 O O . THR A 1 187 ? -10.003 21.091 9.780 1.00 73.31 187 THR A O 1
ATOM 1394 N N . ILE A 1 188 ? -12.161 21.347 9.198 1.00 73.88 188 ILE A N 1
ATOM 1395 C CA . ILE A 1 188 ? -12.208 20.151 8.359 1.00 73.88 188 ILE A CA 1
ATOM 1396 C C . ILE A 1 188 ? -11.588 20.527 7.012 1.00 73.88 188 ILE A C 1
ATOM 1398 O O . ILE A 1 188 ? -12.043 21.467 6.371 1.00 73.88 188 ILE A O 1
ATOM 1402 N N . THR A 1 189 ? -10.520 19.837 6.613 1.00 73.00 189 THR A N 1
ATOM 1403 C CA . THR A 1 189 ? -9.830 20.065 5.328 1.00 73.00 189 THR A CA 1
ATOM 1404 C C . THR A 1 189 ? -10.045 18.929 4.332 1.00 73.00 189 THR A C 1
ATOM 1406 O O . THR A 1 189 ? -9.805 19.101 3.139 1.00 73.00 189 THR A O 1
ATOM 1409 N N . ALA A 1 190 ? -10.505 17.771 4.809 1.00 67.12 190 ALA A N 1
ATOM 1410 C CA . ALA A 1 190 ? -10.846 16.610 4.005 1.00 67.12 190 ALA A CA 1
ATOM 1411 C C . ALA A 1 190 ? -11.907 15.766 4.720 1.00 67.12 190 ALA A C 1
ATOM 1413 O O . ALA A 1 190 ? -11.928 15.677 5.949 1.00 67.12 190 ALA A O 1
ATOM 1414 N N . THR A 1 191 ? -12.767 15.119 3.938 1.00 75.19 191 THR A N 1
ATOM 1415 C CA . THR A 1 191 ? -13.780 14.165 4.402 1.00 75.19 191 THR A CA 1
ATOM 1416 C C . THR A 1 191 ? -13.788 12.956 3.478 1.00 75.19 191 THR A C 1
ATOM 1418 O O . THR A 1 191 ? -13.624 13.088 2.267 1.00 75.19 191 THR A O 1
ATOM 1421 N N . TRP A 1 192 ? -13.994 11.766 4.038 1.00 47.25 192 TRP A N 1
ATOM 1422 C CA . TRP A 1 192 ? -14.202 10.552 3.254 1.00 47.25 192 TRP A CA 1
ATOM 1423 C C . TRP A 1 192 ? -15.696 10.226 3.236 1.00 47.25 192 TRP A C 1
ATOM 1425 O O . TRP A 1 192 ? -16.310 10.123 4.296 1.00 47.25 192 TRP A O 1
ATOM 1435 N N . ASN A 1 193 ? -16.286 10.096 2.044 1.00 52.59 193 ASN A N 1
ATOM 1436 C CA . ASN A 1 193 ? -17.716 9.810 1.845 1.00 52.59 193 ASN A CA 1
ATOM 1437 C C . ASN A 1 193 ? -18.687 10.781 2.552 1.00 52.59 193 ASN A C 1
ATOM 1439 O O . ASN A 1 193 ? -19.770 10.386 2.979 1.00 52.59 193 ASN A O 1
ATOM 1443 N N . GLY A 1 194 ? -18.318 12.057 2.656 1.00 61.34 194 GLY A N 1
ATOM 1444 C CA . GLY A 1 194 ? -19.179 13.103 3.203 1.00 61.34 194 GLY A CA 1
ATOM 1445 C C . GLY A 1 194 ? -18.821 14.474 2.647 1.00 61.34 194 GLY A C 1
ATOM 1446 O O . GLY A 1 194 ? -17.708 14.677 2.164 1.00 61.34 194 GLY A O 1
ATOM 1447 N N . GLU A 1 195 ? -19.756 15.411 2.734 1.00 63.59 195 GLU A N 1
ATOM 1448 C CA . GLU A 1 195 ? -19.550 16.821 2.398 1.00 63.59 195 GLU A CA 1
ATOM 1449 C C . GLU A 1 195 ? -19.419 17.633 3.696 1.00 63.59 195 GLU A C 1
ATOM 1451 O O . GLU A 1 195 ? -20.111 17.352 4.677 1.00 63.59 195 GLU A O 1
ATOM 1456 N N . HIS A 1 196 ? -18.520 18.619 3.721 1.00 69.00 196 HIS A N 1
ATOM 1457 C CA . HIS A 1 196 ? -18.379 19.575 4.822 1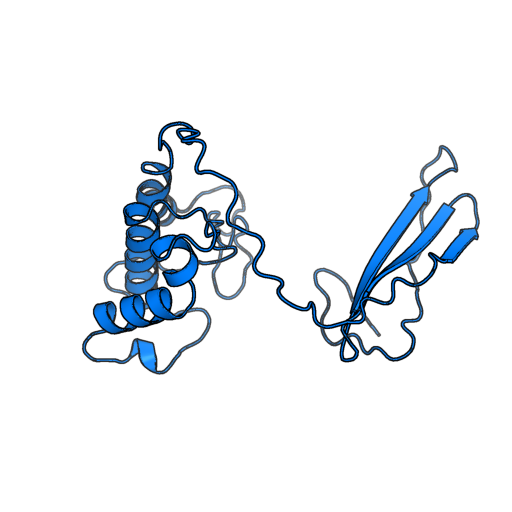.00 69.00 196 HIS A CA 1
ATOM 1458 C C . HIS A 1 196 ? -18.484 21.005 4.280 1.00 69.00 196 HIS A C 1
ATOM 1460 O O . HIS A 1 196 ? -18.085 21.269 3.146 1.00 69.00 196 HIS A O 1
ATOM 1466 N N . THR A 1 197 ? -19.035 21.911 5.087 1.00 63.75 197 THR A N 1
ATOM 1467 C CA . THR A 1 197 ? -19.203 23.342 4.782 1.00 63.75 197 THR A CA 1
ATOM 1468 C C . THR A 1 197 ? -18.739 24.188 5.946 1.00 63.75 197 THR A C 1
ATOM 1470 O O . THR A 1 197 ? -19.067 23.779 7.086 1.00 63.75 197 THR A O 1
#

Foldseek 3Di:
DQQDDDPLLPDPCNLVSLVVCCCVPPVVCVVVPPDAAEAEEDAAADLDCPDSNNVSLLSVLLVCQVSVHHYDYPDCAQPPPRGGHQDHPVSPDGDVSVVVSNVSNVVSNPDDDPPPPPDDPPDDPPDPPPDDFDWDDWDWDDDPQKIKIKTFPGDDPVDTDMDIDIDRRPPDDDDDPDDDDDDPPDDDPDDDPDDDD

Solvent-accessible surface area (backbone atoms only — not comparable to full-atom values): 12462 Å² total; per-residue (Å²): 77,72,77,65,79,52,78,68,72,72,43,97,56,40,65,67,50,51,50,56,48,46,42,74,69,56,45,49,38,43,77,69,70,74,43,87,56,68,46,78,68,49,70,47,69,54,66,50,76,89,40,73,35,4,40,52,51,52,53,50,42,50,56,33,26,78,69,62,50,46,72,40,73,41,32,67,52,33,83,40,91,52,25,26,33,45,22,36,89,82,75,73,49,67,42,64,67,57,48,60,55,50,46,60,35,56,68,47,66,77,60,76,79,81,78,82,72,81,68,74,79,76,77,81,74,85,72,80,71,86,86,64,72,68,67,53,83,66,50,74,49,77,56,95,51,31,40,38,37,41,32,44,77,41,35,73,86,87,53,70,45,70,49,78,47,78,45,79,70,65,89,64,93,80,89,74,97,74,88,86,82,84,62,85,96,61,80,88,88,78,68,82,97,58,88,88,135

Sequence (197 aa):
PGVFDQSWFHTPDLEATLLDRWEKGFAYLSEQGLAPVLVGEFGGREVGTDTLEGRWQNLFVDFLAERGYSWTYWSWNPNSSDTGGILADDWRTAHADKQAMLDRALAVAASPPPTTTSSAPPSSVTTTAPTTATSTTATTVVAGGLTASYAVTSDWGSGYCAEVSITNGTGATVTTAGLRFELAGATITATWNGEHT